Protein AF-A0A2M7FGW6-F1 (afdb_monomer)

Solvent-accessible surface area (backbone atoms only — not comparable to full-atom values): 18582 Å² total; per-residue (Å²): 133,74,86,52,47,38,46,66,49,54,41,30,42,47,51,38,51,65,58,22,44,37,43,62,68,70,58,60,56,77,78,51,45,53,70,56,57,54,28,30,53,40,47,50,53,21,51,45,45,31,72,74,72,62,63,65,47,69,60,45,41,54,51,45,51,51,52,52,45,51,35,40,75,72,60,78,45,40,50,77,87,58,92,51,66,70,60,44,48,50,49,42,50,53,25,33,68,60,32,47,62,59,53,50,53,47,50,60,64,78,39,71,89,44,62,73,44,60,63,52,75,44,74,42,58,43,33,58,68,74,79,38,80,52,41,94,58,28,35,45,29,74,39,48,35,36,35,68,78,72,35,33,41,32,37,80,40,53,28,82,65,95,71,92,62,58,47,67,51,44,48,44,44,46,51,38,33,40,48,46,9,62,75,69,74,45,71,49,74,36,32,33,39,40,37,29,38,50,52,83,41,54,66,55,46,45,57,51,41,53,55,49,43,52,52,46,53,53,40,47,73,73,69,46,95,72,80,79,75,74,83,78,82,81,77,82,59,76,64,60,47,80,46,77,44,80,86,50,73,69,58,48,52,47,50,52,49,50,52,48,51,52,52,42,42,77,72,70,46,59,49,57,75,70,67,53,80,76,70,75,58,54,98,80,64,80,75,84,59,53,53,66,48,31,39,73,73,72,30,25,29,61,88,81,65,52,61,47,94,85,51,68,86,90,51,83,89,50,84,84,78,50,102,119

Sequence (324 aa):
MIQHLSPSSIIDYATDRQMFYKKWIRKERDSKTWLGTIIGSVVHQVLDSHISAGGKADMYAEQYIADQVKLFQTGAIVLNDCDNVEDFQREVRSGVYRVLPNALSYINTTFAQSKLLTEVTYRTQIGSAVGMTPTQLPVKCIVDVVDTKHHVLYDYKVVKEYKDDQAVRLVQAVINALNYAEHTGQLPEKFVFVEMLRLPTLEDKLTEYEANLLLWEQQKAAGEKVAKPRKPTGKPKPRLREMVITLEEWQIKVVMQLIKNIVDELHGINIMAEGRAIPNLTPKYSAEGWEDFCTSVLGYNPYNGEVRPGARVDQPITVDDLPF

Foldseek 3Di:
DAQAAELVLLLCCQFPVLSSCCCGVVVVDDLADALQVLLFVQLLQLVQCCLPVPDDSVVSSVVSLVVVLVCVVVVVHHHPPDDDSVVSSVLSSLLNVLFNVVVVVCCCVVDVPFDKDAWDWDFAFFDVLVVGDTQPHTYTATFGIARPVQLETEDEHEDQDDDPLVLSVLLNFLVNQRVSCVVPSDGGQWYKYKYFHSDDWLVNQQVVLVVQQVVVVVCVVVVHPDDRDDRDDDDGDDRIDIDIDGDDPVSNVLSVVSSVVVVCVLVLDLCLVVVHDNRNSDPDDDDPPVQVSCCQPSQAGSNPGRGHVPDPSPDNDDPVNHPD

Nearest PDB structures (foldseek):
  6z6b-assembly2_PPP  TM=3.492E-01  e=5.269E+00  La Crosse virus
  6z6b-assembly1_EEE  TM=3.499E-01  e=5.888E+00  La Crosse virus

Structure (mmCIF, N/CA/C/O backbone):
data_AF-A0A2M7FGW6-F1
#
_entry.id   AF-A0A2M7FGW6-F1
#
loop_
_atom_site.group_PDB
_atom_site.id
_atom_site.type_symbol
_atom_site.label_atom_id
_atom_site.label_alt_id
_atom_site.label_comp_id
_atom_site.label_asym_id
_atom_site.label_entity_id
_atom_site.label_seq_id
_atom_site.pdbx_PDB_ins_code
_atom_site.Cartn_x
_atom_site.Cartn_y
_atom_site.Cartn_z
_atom_site.occupancy
_atom_site.B_iso_or_equiv
_atom_site.auth_seq_id
_atom_site.auth_comp_id
_atom_site.auth_asym_id
_atom_site.auth_atom_id
_atom_site.pdbx_PDB_model_num
ATOM 1 N N . MET A 1 1 ? 4.306 -1.284 26.298 1.00 57.03 1 MET A N 1
ATOM 2 C CA . MET A 1 1 ? 2.850 -1.142 26.081 1.00 57.03 1 MET A CA 1
ATOM 3 C C . MET A 1 1 ? 2.579 -0.562 24.693 1.00 57.03 1 MET A C 1
ATOM 5 O O . MET A 1 1 ? 3.298 0.347 24.279 1.00 57.03 1 MET A O 1
ATOM 9 N N . ILE A 1 2 ? 1.610 -1.116 23.956 1.00 71.69 2 ILE A N 1
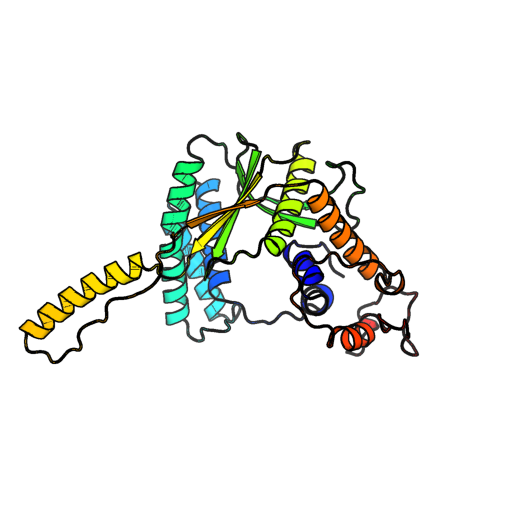ATOM 10 C CA . ILE A 1 2 ? 1.181 -0.606 22.644 1.00 71.69 2 ILE A CA 1
ATOM 11 C C . ILE A 1 2 ? 0.334 0.664 22.835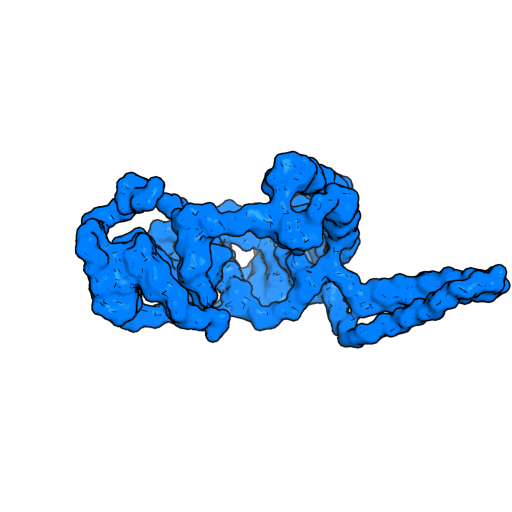 1.00 71.69 2 ILE A C 1
ATOM 13 O O . ILE A 1 2 ? -0.547 0.692 23.683 1.00 71.69 2 ILE A O 1
ATOM 17 N N . GLN A 1 3 ? 0.627 1.734 22.091 1.00 77.94 3 GLN A N 1
ATOM 18 C CA . GLN A 1 3 ? -0.052 3.034 22.258 1.00 77.94 3 GLN A CA 1
ATOM 19 C C . GLN A 1 3 ? -1.320 3.178 21.405 1.00 77.94 3 GLN A C 1
ATOM 21 O O . GLN A 1 3 ? -2.138 4.057 21.652 1.00 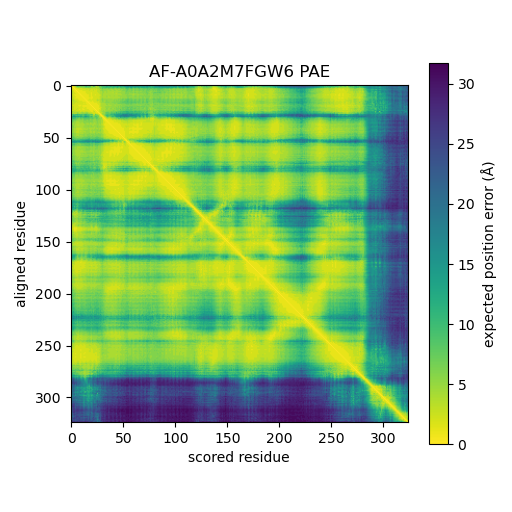77.94 3 GLN A O 1
ATOM 26 N N . HIS A 1 4 ? -1.433 2.380 20.347 1.00 85.88 4 HIS A N 1
ATOM 27 C CA . HIS A 1 4 ? -2.557 2.367 19.419 1.00 85.88 4 HIS A CA 1
ATOM 28 C C . HIS A 1 4 ? -2.533 1.068 18.614 1.00 85.88 4 HIS A C 1
ATOM 30 O O . HIS A 1 4 ? -1.460 0.514 18.364 1.00 85.88 4 HIS A O 1
ATOM 36 N N . LEU A 1 5 ? -3.691 0.617 18.149 1.00 87.94 5 LEU A N 1
ATOM 37 C CA . LEU A 1 5 ? -3.783 -0.473 17.181 1.00 87.94 5 LEU A CA 1
ATOM 38 C C . LEU A 1 5 ? -3.628 0.090 15.770 1.00 87.94 5 LEU A C 1
ATOM 40 O O . LEU A 1 5 ? -4.177 1.136 15.462 1.00 87.94 5 LEU A O 1
ATOM 44 N N . SER A 1 6 ? -2.881 -0.577 14.900 1.00 87.12 6 SER A N 1
ATOM 45 C CA . SER A 1 6 ? -2.852 -0.259 13.467 1.00 87.12 6 SER A CA 1
ATOM 46 C C . SER A 1 6 ? -3.670 -1.292 12.689 1.00 87.12 6 SER A C 1
ATOM 48 O O . SER A 1 6 ? -3.863 -2.401 13.196 1.00 87.12 6 SER A O 1
ATOM 50 N N . PRO A 1 7 ? -4.100 -1.005 11.446 1.00 86.19 7 PRO A N 1
ATOM 51 C CA . PRO A 1 7 ? -4.774 -2.004 10.627 1.00 86.19 7 PRO A CA 1
ATOM 52 C C . PRO A 1 7 ? -3.903 -3.255 10.491 1.00 86.19 7 PRO A C 1
ATOM 54 O O . PRO A 1 7 ? -4.382 -4.361 10.704 1.00 86.19 7 PRO A O 1
ATOM 57 N N . SER A 1 8 ? -2.594 -3.081 10.280 1.00 84.12 8 SER A N 1
ATOM 58 C CA . SER A 1 8 ? -1.621 -4.176 10.215 1.00 84.12 8 SER A CA 1
ATOM 59 C C . SER A 1 8 ? -1.525 -4.996 11.500 1.00 84.12 8 SER A C 1
ATOM 61 O O . SER A 1 8 ? -1.377 -6.206 11.412 1.00 84.12 8 SER A O 1
ATOM 63 N N . SER A 1 9 ? -1.634 -4.385 12.685 1.00 86.56 9 SER A N 1
ATOM 64 C CA . SER A 1 9 ? -1.619 -5.152 13.936 1.00 86.56 9 SER A CA 1
ATOM 65 C C . SER A 1 9 ? -2.917 -5.934 14.142 1.00 86.56 9 SER A C 1
ATOM 67 O O . SER A 1 9 ? -2.882 -7.053 14.632 1.00 86.56 9 SER A O 1
ATOM 69 N N . ILE A 1 10 ? -4.060 -5.375 13.742 1.00 87.38 10 ILE A N 1
ATOM 70 C CA . ILE A 1 10 ? -5.353 -6.072 13.821 1.00 87.38 10 ILE A CA 1
ATOM 71 C C . ILE A 1 10 ? -5.395 -7.230 12.814 1.00 87.38 10 ILE A C 1
ATOM 73 O O . ILE A 1 10 ? -5.857 -8.317 13.148 1.00 87.38 10 ILE A O 1
ATOM 77 N N . ILE A 1 11 ? -4.852 -7.016 11.611 1.00 82.94 11 ILE A N 1
ATOM 78 C CA . ILE A 1 11 ? -4.662 -8.054 10.593 1.00 82.94 11 ILE A CA 1
ATOM 79 C C . ILE A 1 11 ? -3.743 -9.153 11.124 1.00 82.94 11 ILE A C 1
ATOM 81 O O . ILE A 1 11 ? -4.159 -10.305 11.122 1.00 82.94 11 ILE A O 1
ATOM 85 N N . ASP A 1 12 ? -2.542 -8.805 11.610 1.00 83.56 12 ASP A N 1
ATOM 86 C CA . ASP A 1 12 ? -1.605 -9.784 12.169 1.00 83.56 12 ASP A CA 1
ATOM 87 C C . ASP A 1 12 ? -2.307 -10.591 13.269 1.00 83.56 12 ASP A C 1
ATOM 89 O O . ASP A 1 12 ? -2.234 -11.805 13.246 1.00 83.56 12 ASP A O 1
ATOM 93 N N . TYR A 1 13 ? -3.070 -9.964 14.170 1.00 84.12 13 TYR A N 1
ATOM 94 C CA . TYR A 1 13 ? -3.792 -10.686 15.223 1.00 84.12 13 TYR A CA 1
ATOM 95 C C . TYR A 1 13 ? -4.833 -11.670 14.666 1.00 84.12 13 TYR A C 1
ATOM 97 O O . TYR A 1 13 ? -4.947 -12.793 15.154 1.00 84.12 13 TYR A O 1
ATOM 105 N N . ALA A 1 14 ? -5.585 -11.253 13.646 1.00 79.00 14 ALA A N 1
ATOM 106 C CA . ALA A 1 14 ? -6.642 -12.060 13.048 1.00 79.00 14 ALA A CA 1
ATOM 107 C C . ALA A 1 14 ? -6.114 -13.203 12.167 1.00 79.00 14 ALA A C 1
ATOM 109 O O . ALA A 1 14 ? -6.805 -14.207 12.000 1.00 79.00 14 ALA A O 1
ATOM 110 N N . THR A 1 15 ? -4.926 -13.050 11.576 1.00 75.75 15 THR A N 1
ATOM 111 C CA . THR A 1 15 ? -4.323 -14.066 10.706 1.00 75.75 15 THR A CA 1
ATOM 112 C C . THR A 1 15 ? -3.316 -14.936 11.452 1.00 75.75 15 THR A C 1
ATOM 114 O O . THR A 1 15 ? -3.374 -16.152 11.359 1.00 75.75 15 THR A O 1
ATOM 117 N N . ASP A 1 16 ? -2.408 -14.328 12.210 1.00 78.12 16 ASP A N 1
ATOM 118 C CA . ASP A 1 16 ? -1.323 -14.985 12.936 1.00 78.12 16 ASP A CA 1
ATOM 119 C C . ASP A 1 16 ? -1.096 -14.287 14.288 1.00 78.12 16 ASP A C 1
ATOM 121 O O . ASP A 1 16 ? -0.288 -13.363 14.453 1.00 78.12 16 ASP A O 1
ATOM 125 N N . ARG A 1 17 ? -1.838 -14.756 15.292 1.00 78.56 17 ARG A N 1
ATOM 126 C CA . ARG A 1 17 ? -1.828 -14.179 16.637 1.00 78.56 17 ARG A CA 1
ATOM 127 C C . ARG A 1 17 ? -0.429 -14.220 17.268 1.00 78.56 17 ARG A C 1
ATOM 129 O O . ARG A 1 17 ? -0.067 -13.269 17.956 1.00 78.56 17 ARG A O 1
ATOM 136 N N . GLN A 1 18 ? 0.409 -15.225 16.978 1.00 75.81 18 GLN A N 1
ATOM 137 C CA . GLN A 1 18 ? 1.806 -15.240 17.445 1.00 75.81 18 GLN A CA 1
ATOM 138 C C . GLN A 1 18 ? 2.599 -14.073 16.858 1.00 75.81 18 GLN A C 1
ATOM 140 O O . GLN A 1 18 ? 3.305 -13.357 17.575 1.00 75.81 18 GLN A O 1
ATOM 145 N N . MET A 1 19 ? 2.463 -13.864 15.548 1.00 77.88 19 MET A N 1
ATOM 146 C CA . MET A 1 19 ? 3.119 -12.775 14.840 1.00 77.88 19 MET A CA 1
ATOM 147 C C . MET A 1 19 ? 2.690 -11.413 15.380 1.00 77.88 19 MET A C 1
ATOM 149 O O . MET A 1 19 ? 3.534 -10.522 15.512 1.00 77.88 19 MET A O 1
ATOM 153 N N . PHE A 1 20 ? 1.413 -11.258 15.750 1.00 84.19 20 PHE A N 1
ATOM 154 C CA . PHE A 1 20 ? 0.932 -10.040 16.395 1.00 84.19 20 PHE A CA 1
ATOM 155 C C . PHE A 1 20 ? 1.730 -9.718 17.658 1.00 84.19 20 PHE A C 1
ATOM 157 O O . PHE A 1 20 ? 2.320 -8.640 17.771 1.00 84.19 20 PHE A O 1
ATOM 164 N N . TYR A 1 21 ? 1.805 -10.659 18.597 1.00 82.00 21 TYR A N 1
ATOM 165 C CA . TYR A 1 21 ? 2.510 -10.402 19.844 1.00 82.00 21 TYR A CA 1
ATOM 166 C C . TYR A 1 21 ? 4.018 -10.235 19.637 1.00 82.00 21 TYR A C 1
ATOM 168 O O . TYR A 1 21 ? 4.618 -9.329 20.221 1.00 82.00 21 TYR A O 1
ATOM 176 N N . LYS A 1 22 ? 4.633 -11.048 18.771 1.00 82.81 22 LYS A N 1
ATOM 177 C CA . LYS A 1 22 ? 6.055 -10.924 18.433 1.00 82.81 22 LYS A CA 1
ATOM 178 C C . LYS A 1 22 ? 6.374 -9.523 17.891 1.00 82.81 22 LYS A C 1
ATOM 180 O O . LYS A 1 22 ? 7.221 -8.817 18.438 1.00 82.81 22 LYS A O 1
ATOM 185 N N . LYS A 1 23 ? 5.648 -9.062 16.867 1.00 80.25 23 LYS A N 1
ATOM 186 C CA . LYS A 1 23 ? 5.925 -7.780 16.196 1.00 80.25 23 LYS A CA 1
ATOM 187 C C . LYS A 1 23 ? 5.488 -6.550 16.986 1.00 80.25 23 LYS A C 1
ATOM 189 O O . LYS A 1 23 ? 6.172 -5.526 16.925 1.00 80.25 23 LYS A O 1
ATOM 194 N N . TRP A 1 24 ? 4.335 -6.599 17.654 1.00 83.44 24 TRP A N 1
ATOM 195 C CA . TRP A 1 24 ? 3.675 -5.400 18.190 1.00 83.44 24 TRP A CA 1
ATOM 196 C C . TRP A 1 24 ? 3.776 -5.268 19.706 1.00 83.44 24 TRP A C 1
ATOM 198 O O . TRP A 1 24 ? 3.758 -4.142 20.206 1.00 83.44 24 TRP A O 1
ATOM 208 N N . ILE A 1 25 ? 3.941 -6.381 20.425 1.00 82.81 25 ILE A N 1
ATOM 209 C CA . ILE A 1 25 ? 4.097 -6.380 21.884 1.00 82.81 25 ILE A CA 1
ATOM 210 C C . ILE A 1 25 ? 5.574 -6.489 22.263 1.00 82.81 25 ILE A C 1
ATOM 212 O O . ILE A 1 25 ? 6.083 -5.603 22.949 1.00 82.81 25 ILE A O 1
ATOM 216 N N . ARG A 1 26 ? 6.289 -7.492 21.734 1.00 75.12 26 ARG A N 1
ATOM 217 C CA . ARG A 1 26 ? 7.734 -7.690 21.975 1.00 75.12 26 ARG A CA 1
ATOM 218 C C . ARG A 1 26 ? 8.625 -6.779 21.130 1.00 75.12 26 ARG A C 1
ATOM 220 O O . ARG A 1 26 ? 9.798 -6.614 21.435 1.00 75.12 26 ARG A O 1
ATOM 227 N N . LYS A 1 27 ? 8.068 -6.159 20.083 1.00 77.56 27 LYS A N 1
ATOM 228 C CA . LYS A 1 27 ? 8.812 -5.351 19.095 1.00 77.56 27 LYS A CA 1
ATOM 229 C C . LYS A 1 27 ? 9.929 -6.136 18.393 1.00 77.56 27 LYS A C 1
ATOM 231 O O . LYS A 1 27 ? 10.863 -5.543 17.860 1.00 77.56 27 LYS A O 1
ATOM 236 N N . GLU A 1 28 ? 9.790 -7.455 18.319 1.00 78.88 28 GLU A N 1
ATOM 237 C CA . GLU A 1 28 ? 10.690 -8.355 17.600 1.00 78.88 28 GLU A CA 1
ATOM 238 C C . GLU A 1 28 ? 10.310 -8.377 16.126 1.00 78.88 28 GLU A C 1
ATOM 240 O O . GLU A 1 28 ? 9.714 -9.322 15.604 1.00 78.88 28 GLU A O 1
ATOM 245 N N . ARG A 1 29 ? 10.594 -7.264 15.455 1.00 67.94 29 ARG A N 1
ATOM 246 C CA . ARG A 1 29 ? 10.425 -7.163 14.011 1.00 67.94 29 ARG A CA 1
ATOM 247 C C . ARG A 1 29 ? 11.616 -7.812 13.327 1.00 67.94 29 ARG A C 1
ATOM 249 O O . ARG A 1 29 ? 12.753 -7.591 13.738 1.00 67.94 29 ARG A O 1
ATOM 256 N N . ASP A 1 30 ? 11.353 -8.539 12.246 1.00 65.31 30 ASP A N 1
ATOM 257 C CA . ASP A 1 30 ? 12.413 -8.822 11.287 1.00 65.31 30 ASP A CA 1
ATOM 258 C C . ASP A 1 30 ? 12.973 -7.477 10.815 1.00 65.31 30 ASP A C 1
ATOM 260 O O . ASP A 1 30 ? 12.232 -6.601 10.362 1.00 65.31 30 ASP A O 1
ATOM 264 N N . SER A 1 31 ? 14.284 -7.291 10.965 1.00 63.88 31 SER A N 1
ATOM 265 C CA . SER A 1 31 ? 14.978 -6.070 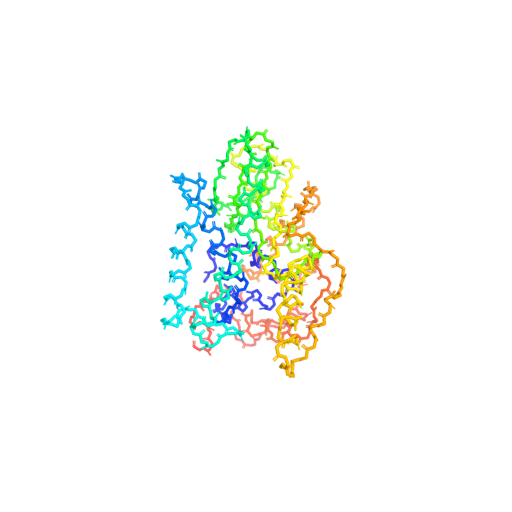10.542 1.00 63.88 31 SER A CA 1
ATOM 266 C C . SER A 1 31 ? 14.991 -5.904 9.021 1.00 63.88 31 SER A C 1
ATOM 268 O O . SER A 1 31 ? 15.301 -4.826 8.516 1.00 63.88 31 SER A O 1
ATOM 270 N N . LYS A 1 32 ? 14.640 -6.967 8.289 1.00 76.81 32 LYS A N 1
ATOM 271 C CA . LYS A 1 32 ? 14.627 -7.004 6.833 1.00 76.81 32 LYS A CA 1
ATOM 272 C C . LYS A 1 32 ? 13.255 -6.635 6.280 1.00 76.81 32 LYS A C 1
ATOM 274 O O . LYS A 1 32 ? 12.247 -7.254 6.615 1.00 76.81 32 LYS A O 1
ATOM 279 N N . THR A 1 33 ? 13.225 -5.663 5.377 1.00 82.19 33 THR A N 1
ATOM 280 C CA . THR A 1 33 ? 12.032 -5.288 4.611 1.00 82.19 33 THR A CA 1
ATOM 281 C C . THR A 1 33 ? 12.091 -5.848 3.186 1.00 82.19 33 THR A C 1
ATOM 283 O O . THR A 1 33 ? 13.025 -6.555 2.802 1.00 82.19 33 THR A O 1
ATOM 286 N N . TRP A 1 34 ? 11.048 -5.585 2.406 1.00 84.62 34 TRP A N 1
ATOM 287 C CA . TRP A 1 34 ? 10.935 -6.006 1.013 1.00 84.62 34 TRP A CA 1
ATOM 288 C C . TRP A 1 34 ? 11.020 -4.798 0.097 1.00 84.62 34 TRP A C 1
ATOM 290 O O . TRP A 1 34 ? 10.427 -3.754 0.376 1.00 84.62 34 TRP A O 1
ATOM 300 N N . LEU A 1 35 ? 11.650 -4.974 -1.062 1.00 86.50 35 LEU A N 1
ATOM 301 C CA . LEU A 1 35 ? 11.767 -3.915 -2.059 1.00 86.50 35 LEU A CA 1
ATOM 302 C C . LEU A 1 35 ? 10.407 -3.318 -2.475 1.00 86.50 35 LEU A C 1
ATOM 304 O O . LEU A 1 35 ? 10.284 -2.119 -2.709 1.00 86.50 35 LEU A O 1
ATOM 308 N N . GLY A 1 36 ? 9.356 -4.145 -2.532 1.00 85.94 36 GLY A N 1
ATOM 309 C CA . GLY A 1 36 ? 8.002 -3.680 -2.850 1.00 85.94 36 GLY A CA 1
ATOM 310 C C . GLY A 1 36 ? 7.452 -2.660 -1.848 1.00 85.94 36 GLY A C 1
ATOM 311 O O . GLY A 1 36 ? 6.763 -1.731 -2.260 1.00 85.94 36 GLY A O 1
ATOM 312 N N . THR A 1 37 ? 7.802 -2.797 -0.567 1.00 88.19 37 THR A N 1
ATOM 313 C CA . THR A 1 37 ? 7.423 -1.851 0.489 1.00 88.19 37 THR A CA 1
ATOM 314 C C . THR A 1 37 ? 8.111 -0.505 0.287 1.00 88.19 37 THR A C 1
ATOM 316 O O . THR A 1 37 ? 7.463 0.528 0.415 1.00 88.19 37 THR A O 1
ATOM 319 N N . ILE A 1 38 ? 9.395 -0.511 -0.091 1.00 91.50 38 ILE A N 1
ATOM 320 C CA . ILE A 1 38 ? 10.155 0.714 -0.377 1.00 91.50 38 ILE A CA 1
ATOM 321 C C . ILE A 1 38 ? 9.576 1.441 -1.593 1.00 91.50 38 ILE A C 1
ATOM 323 O O . ILE A 1 38 ? 9.273 2.626 -1.507 1.00 91.50 38 ILE A O 1
ATOM 327 N N . ILE A 1 39 ? 9.343 0.725 -2.699 1.00 93.31 39 ILE A N 1
ATOM 328 C CA . ILE A 1 39 ? 8.729 1.308 -3.904 1.00 93.31 39 ILE A CA 1
ATOM 329 C C . ILE A 1 39 ? 7.348 1.888 -3.571 1.00 93.31 39 ILE A C 1
ATOM 331 O O . ILE A 1 39 ? 7.042 3.002 -3.983 1.00 93.31 39 ILE A O 1
ATOM 335 N N . GLY A 1 40 ? 6.529 1.157 -2.806 1.00 90.75 40 GLY A N 1
ATOM 336 C CA . GLY A 1 40 ? 5.224 1.637 -2.348 1.00 90.75 40 GLY A CA 1
ATOM 337 C C . GLY A 1 40 ? 5.316 2.920 -1.529 1.00 90.75 40 GLY A C 1
ATOM 338 O O . GLY A 1 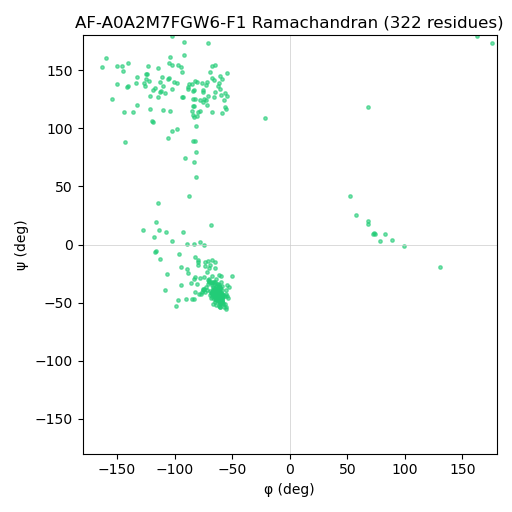40 ? 4.607 3.874 -1.831 1.00 90.75 40 GLY A O 1
ATOM 339 N N . SER A 1 41 ? 6.236 2.966 -0.563 1.00 90.62 41 SER A N 1
ATOM 340 C CA . SER A 1 41 ? 6.480 4.149 0.267 1.00 90.62 41 SER A CA 1
ATOM 341 C C . SER A 1 41 ? 6.899 5.360 -0.563 1.00 90.62 41 SER A C 1
ATOM 343 O O . SER A 1 41 ? 6.393 6.453 -0.333 1.00 90.62 41 SER A O 1
ATOM 345 N N . VAL A 1 42 ? 7.798 5.181 -1.537 1.00 93.69 42 VAL A N 1
ATOM 346 C CA . VAL A 1 42 ? 8.220 6.277 -2.420 1.00 93.69 42 VAL A CA 1
ATOM 347 C C . VAL A 1 42 ? 7.048 6.766 -3.263 1.00 93.69 42 VAL A C 1
ATOM 349 O O . VAL A 1 42 ? 6.807 7.964 -3.330 1.00 93.69 42 VAL A O 1
ATOM 352 N N . VAL A 1 43 ? 6.283 5.856 -3.876 1.00 92.69 43 VAL A N 1
ATOM 353 C CA . VAL A 1 43 ? 5.107 6.229 -4.678 1.00 92.69 43 VAL A CA 1
ATOM 354 C C . VAL A 1 43 ? 4.105 7.018 -3.834 1.00 92.69 43 VAL A C 1
ATOM 356 O O . VAL A 1 43 ? 3.642 8.060 -4.284 1.00 92.69 43 VAL A O 1
ATOM 359 N N . HIS A 1 44 ? 3.816 6.580 -2.607 1.00 89.44 44 HIS A N 1
ATOM 360 C CA . HIS A 1 44 ? 2.951 7.307 -1.670 1.00 89.44 44 HIS A CA 1
ATOM 361 C C . HIS A 1 44 ? 3.446 8.732 -1.406 1.00 89.44 44 HIS A C 1
ATOM 363 O O . HIS A 1 44 ? 2.694 9.679 -1.610 1.00 89.44 44 HIS A O 1
ATOM 369 N N . GLN A 1 45 ? 4.724 8.894 -1.052 1.00 90.38 45 GLN A N 1
ATOM 370 C CA . GLN A 1 45 ? 5.327 10.204 -0.771 1.00 90.38 45 GLN A CA 1
ATOM 371 C C . GLN A 1 45 ? 5.299 11.146 -1.984 1.00 90.38 45 GLN A C 1
ATOM 373 O O . GLN A 1 45 ? 5.040 12.344 -1.844 1.00 90.38 45 GLN A O 1
ATOM 378 N N . VAL A 1 46 ? 5.536 10.608 -3.186 1.00 91.75 46 VAL A N 1
ATOM 379 C CA . VAL A 1 46 ? 5.452 11.375 -4.436 1.00 91.75 46 VAL A CA 1
ATOM 380 C C . VAL A 1 46 ? 4.030 11.860 -4.686 1.00 91.75 46 VAL A C 1
ATOM 382 O O . VAL A 1 46 ? 3.842 13.029 -5.017 1.00 91.75 46 VAL A O 1
ATOM 385 N N . LEU A 1 47 ? 3.039 10.975 -4.555 1.00 87.81 47 LEU A N 1
ATOM 386 C CA . LEU A 1 47 ? 1.639 11.313 -4.804 1.00 87.81 47 LEU A CA 1
ATOM 387 C C . LEU A 1 47 ? 1.120 12.330 -3.787 1.00 87.81 47 LEU A C 1
ATOM 389 O O . LEU A 1 47 ? 0.496 13.308 -4.191 1.00 87.81 47 LEU A O 1
ATOM 393 N N . ASP A 1 48 ? 1.430 12.146 -2.503 1.00 85.19 48 ASP A N 1
ATOM 394 C CA . ASP A 1 48 ? 1.054 13.092 -1.452 1.00 85.19 48 ASP A CA 1
ATOM 395 C C . ASP A 1 48 ? 1.650 14.483 -1.715 1.00 85.19 48 ASP A C 1
ATOM 397 O O . ASP A 1 48 ? 0.923 15.475 -1.748 1.00 85.19 48 ASP A O 1
ATOM 401 N N . SER A 1 49 ? 2.946 14.565 -2.035 1.00 87.00 49 SER A N 1
ATOM 402 C CA . SER A 1 49 ? 3.608 15.839 -2.364 1.00 87.00 49 SER A CA 1
ATOM 403 C C . SER A 1 49 ? 3.060 16.486 -3.633 1.00 87.00 49 SER A C 1
ATOM 405 O O . SER A 1 49 ? 2.870 17.701 -3.689 1.00 87.00 49 SER A O 1
ATOM 407 N N . HIS A 1 50 ? 2.790 15.679 -4.662 1.00 85.69 50 HIS A N 1
ATOM 408 C CA . HIS A 1 50 ? 2.235 16.160 -5.923 1.00 85.69 50 HIS A CA 1
ATOM 409 C C . HIS A 1 50 ? 0.846 16.779 -5.733 1.00 85.69 50 HIS A C 1
ATOM 411 O O . HIS A 1 50 ? 0.586 17.850 -6.282 1.00 85.69 50 HIS A O 1
ATOM 417 N N . ILE A 1 51 ? -0.018 16.131 -4.945 1.00 80.31 51 ILE A N 1
ATOM 418 C CA . ILE A 1 51 ? -1.387 16.593 -4.697 1.00 80.31 51 ILE A CA 1
ATOM 419 C C . ILE A 1 51 ? -1.405 17.778 -3.716 1.00 80.31 51 ILE A C 1
ATOM 421 O O . ILE A 1 51 ? -2.162 18.722 -3.931 1.00 80.31 51 ILE A O 1
ATOM 425 N N . SER A 1 52 ? -0.590 17.755 -2.655 1.00 78.94 52 SER A N 1
ATOM 426 C CA . SER A 1 52 ? -0.642 18.756 -1.576 1.00 78.94 52 SER A CA 1
ATOM 427 C C . SER A 1 52 ? 0.118 20.050 -1.884 1.00 78.94 52 SER A C 1
ATOM 429 O O . SER A 1 52 ? -0.409 21.139 -1.663 1.00 78.94 52 SER A O 1
ATOM 431 N N . ALA A 1 53 ? 1.352 19.955 -2.388 1.00 79.94 53 ALA A N 1
ATOM 432 C CA . ALA A 1 53 ? 2.232 21.109 -2.571 1.00 79.94 53 ALA A CA 1
ATOM 433 C C . ALA A 1 53 ? 2.152 21.710 -3.981 1.00 79.94 53 ALA A C 1
ATOM 435 O O . ALA A 1 53 ? 2.541 22.861 -4.179 1.00 79.94 53 ALA A O 1
ATOM 436 N N . GLY A 1 54 ? 1.644 20.944 -4.952 1.00 71.56 54 GLY A N 1
ATOM 437 C CA . GLY A 1 54 ? 1.717 21.285 -6.367 1.00 71.56 54 GLY A CA 1
ATOM 438 C C . GLY A 1 54 ? 3.161 21.213 -6.876 1.00 71.56 54 GLY A C 1
ATOM 439 O O . GLY A 1 54 ? 4.052 21.927 -6.429 1.00 71.56 54 GLY A O 1
ATOM 440 N N . GLY A 1 55 ? 3.431 20.341 -7.845 1.00 77.75 55 GLY A N 1
ATOM 441 C CA . GLY A 1 55 ? 4.791 20.174 -8.357 1.00 77.75 55 GLY A CA 1
ATOM 442 C C . GLY A 1 55 ? 4.920 19.055 -9.378 1.00 77.75 55 GLY A C 1
ATOM 443 O O . GLY A 1 55 ? 3.976 18.306 -9.629 1.00 77.75 55 GLY A O 1
ATOM 444 N N . LYS A 1 56 ? 6.102 18.933 -9.989 1.00 86.94 56 LYS A N 1
ATOM 445 C CA . LYS A 1 56 ? 6.385 17.856 -10.947 1.00 86.94 56 LYS A CA 1
ATOM 446 C C . LYS A 1 56 ? 6.674 16.564 -10.185 1.00 86.94 56 LYS A C 1
ATOM 448 O O . LYS A 1 56 ? 7.691 16.482 -9.503 1.00 86.94 56 LYS A O 1
ATOM 453 N N . ALA A 1 57 ? 5.812 15.562 -10.342 1.00 89.31 57 ALA A N 1
ATOM 454 C CA . ALA A 1 57 ? 5.939 14.269 -9.669 1.00 89.31 57 ALA A CA 1
ATOM 455 C C . ALA A 1 57 ? 7.319 13.614 -9.873 1.00 89.31 57 ALA A C 1
ATOM 457 O O . ALA A 1 57 ? 7.868 13.056 -8.931 1.00 89.31 57 ALA A O 1
ATOM 458 N N . ASP A 1 58 ? 7.923 13.762 -11.056 1.00 92.50 58 ASP A N 1
ATOM 459 C CA . ASP A 1 58 ? 9.255 13.215 -11.349 1.00 92.50 58 ASP A CA 1
ATOM 460 C C . ASP A 1 58 ? 10.361 13.806 -10.466 1.00 92.50 58 ASP A C 1
ATOM 462 O O . ASP A 1 58 ? 11.297 13.102 -10.099 1.00 92.50 58 ASP A O 1
ATOM 466 N N . MET A 1 59 ? 10.252 15.084 -10.092 1.00 93.69 59 MET A N 1
ATOM 467 C CA . MET A 1 59 ? 11.219 15.733 -9.203 1.00 93.69 59 MET A CA 1
ATOM 468 C C . MET A 1 59 ? 11.134 15.149 -7.790 1.00 93.69 59 MET A C 1
ATOM 470 O O . MET A 1 59 ? 12.161 14.811 -7.205 1.00 93.69 59 MET A O 1
ATOM 474 N N . TYR A 1 60 ? 9.914 14.986 -7.265 1.00 94.00 60 TYR A N 1
ATOM 475 C CA . TYR A 1 60 ? 9.694 14.331 -5.974 1.00 94.00 60 TYR A CA 1
ATOM 476 C C . TYR A 1 60 ? 10.135 12.868 -6.011 1.00 94.00 60 TYR A C 1
ATOM 478 O O . TYR A 1 60 ? 10.724 12.384 -5.050 1.00 94.00 60 TYR A O 1
ATOM 486 N N . ALA A 1 61 ? 9.900 12.169 -7.126 1.00 95.56 61 ALA A N 1
ATOM 487 C CA . ALA A 1 61 ? 10.329 10.787 -7.290 1.00 95.56 61 ALA A CA 1
ATOM 488 C C . ALA A 1 61 ? 11.844 10.665 -7.153 1.00 95.56 61 ALA A C 1
ATOM 490 O O . ALA A 1 61 ? 12.308 9.872 -6.339 1.00 95.56 61 ALA A O 1
ATOM 491 N N . GLU A 1 62 ? 12.618 11.484 -7.868 1.00 96.25 62 GLU A N 1
ATOM 492 C CA . GLU A 1 62 ? 14.077 11.445 -7.753 1.00 96.25 62 GLU A CA 1
ATOM 493 C C . GLU A 1 62 ? 14.576 11.803 -6.351 1.00 96.25 62 GLU A C 1
ATOM 495 O O . GLU A 1 62 ? 15.484 11.144 -5.841 1.00 96.25 62 GLU A O 1
ATOM 500 N N . GLN A 1 63 ? 13.955 12.788 -5.697 1.00 96.06 63 GLN A N 1
ATOM 501 C CA . GLN A 1 63 ? 14.284 13.144 -4.319 1.00 96.06 63 GLN A CA 1
ATOM 502 C C . GLN A 1 63 ? 14.055 11.967 -3.360 1.00 96.06 63 GLN A C 1
ATOM 504 O O . GLN A 1 63 ? 14.975 11.558 -2.654 1.00 96.06 63 GLN A O 1
ATOM 509 N N . TYR A 1 64 ? 12.859 11.377 -3.363 1.00 96.31 64 TYR A N 1
ATOM 510 C CA . TYR A 1 64 ? 12.527 10.291 -2.442 1.00 96.31 64 TYR A CA 1
ATOM 511 C C . TYR A 1 64 ? 13.267 8.991 -2.765 1.00 96.31 64 TYR A C 1
ATOM 513 O O . TYR A 1 64 ? 13.620 8.249 -1.851 1.00 96.31 64 TYR A O 1
ATOM 521 N N . ILE A 1 65 ? 13.579 8.721 -4.038 1.00 96.62 65 ILE A N 1
ATOM 522 C CA . ILE A 1 65 ? 14.483 7.623 -4.409 1.00 96.62 65 ILE A CA 1
ATOM 523 C C . ILE A 1 65 ? 15.861 7.854 -3.780 1.00 96.62 65 ILE A C 1
ATOM 525 O O . ILE A 1 65 ? 16.395 6.941 -3.151 1.00 96.62 65 ILE A O 1
ATOM 529 N N . ALA A 1 66 ? 16.429 9.057 -3.911 1.00 96.06 66 ALA A N 1
ATOM 530 C CA . ALA A 1 66 ? 17.733 9.380 -3.333 1.00 96.06 66 ALA A CA 1
ATOM 531 C C . ALA A 1 66 ? 17.738 9.242 -1.800 1.00 96.06 66 ALA A C 1
ATOM 533 O O . ALA A 1 66 ? 18.685 8.683 -1.241 1.00 96.06 66 ALA A O 1
ATOM 534 N N . ASP A 1 67 ? 16.665 9.666 -1.129 1.00 96.44 67 ASP A N 1
ATOM 535 C CA . ASP A 1 67 ? 16.512 9.511 0.320 1.00 96.44 67 ASP A CA 1
ATOM 536 C C . ASP A 1 67 ? 16.504 8.031 0.738 1.00 96.44 67 ASP A C 1
ATOM 538 O O . ASP A 1 67 ? 17.222 7.645 1.664 1.00 96.44 67 ASP A O 1
ATOM 542 N N . GLN A 1 68 ? 15.765 7.171 0.027 1.00 95.00 68 GLN A N 1
ATOM 543 C CA . GLN A 1 68 ? 15.759 5.728 0.305 1.00 95.00 68 GLN A CA 1
ATOM 544 C C . GLN A 1 68 ? 17.123 5.079 0.036 1.00 95.00 68 GLN A C 1
ATOM 546 O O . GLN A 1 68 ? 17.561 4.232 0.813 1.00 95.00 68 GLN A O 1
ATOM 551 N N . VAL A 1 69 ? 17.823 5.484 -1.030 1.00 94.06 69 VAL A N 1
ATOM 552 C CA . VAL A 1 69 ? 19.182 4.997 -1.337 1.00 94.06 69 VAL A CA 1
ATOM 553 C C . VAL A 1 69 ? 20.151 5.364 -0.221 1.00 94.06 69 VAL A C 1
ATOM 555 O O . VAL A 1 69 ? 20.917 4.511 0.222 1.00 94.06 69 VAL A O 1
ATOM 558 N N . LYS A 1 70 ? 20.074 6.590 0.300 1.00 94.94 70 LYS A N 1
ATOM 559 C CA . LYS A 1 70 ? 20.891 7.019 1.437 1.00 94.94 70 LYS A CA 1
ATOM 560 C C . LYS A 1 70 ? 20.610 6.182 2.688 1.00 94.94 70 LYS A C 1
ATOM 562 O O . LYS A 1 70 ? 21.550 5.769 3.358 1.00 94.94 70 LYS A O 1
ATOM 567 N N . LEU A 1 71 ? 19.339 5.904 2.992 1.00 92.81 71 LEU A N 1
ATOM 568 C CA . LEU A 1 71 ? 18.959 5.049 4.125 1.00 92.81 71 LEU A CA 1
ATOM 569 C C . LEU A 1 71 ? 19.447 3.601 3.960 1.00 92.81 71 LEU A C 1
ATOM 571 O O . LEU A 1 71 ? 19.832 2.966 4.940 1.00 92.81 71 LEU A O 1
ATOM 575 N N . PHE A 1 72 ? 19.456 3.078 2.734 1.00 91.88 72 PHE A N 1
ATOM 576 C CA . PHE A 1 72 ? 20.022 1.763 2.439 1.00 91.88 72 PHE A CA 1
ATOM 577 C C . PHE A 1 72 ? 21.549 1.752 2.619 1.00 91.88 72 PHE A C 1
ATOM 579 O O . PHE A 1 72 ? 22.082 0.884 3.303 1.00 91.88 72 PHE A O 1
ATOM 586 N N . GLN A 1 73 ? 22.253 2.767 2.107 1.00 92.50 73 GLN A N 1
ATOM 587 C CA . GLN A 1 73 ? 23.707 2.914 2.258 1.00 92.50 73 GLN A CA 1
ATOM 588 C C . GLN A 1 73 ? 24.161 2.994 3.722 1.00 92.50 73 GLN A C 1
ATOM 590 O O . GLN A 1 73 ? 25.224 2.482 4.064 1.00 92.50 73 GLN A O 1
ATOM 595 N N . THR A 1 74 ? 23.376 3.630 4.596 1.00 91.56 74 THR A N 1
ATOM 596 C CA . THR A 1 74 ? 23.694 3.732 6.030 1.00 91.56 74 THR A CA 1
ATOM 597 C C . THR A 1 74 ? 23.275 2.501 6.838 1.00 91.56 74 THR A C 1
ATOM 599 O O . THR A 1 74 ? 23.460 2.488 8.055 1.00 91.56 74 THR A O 1
ATOM 602 N N . GLY A 1 75 ? 22.693 1.480 6.199 1.00 86.06 75 GLY A N 1
ATOM 603 C CA . GLY A 1 75 ? 22.182 0.280 6.864 1.00 86.06 75 GLY A CA 1
ATOM 604 C C . GLY A 1 75 ? 20.888 0.500 7.654 1.00 86.06 75 GLY A C 1
ATOM 605 O O . GLY A 1 75 ? 20.466 -0.389 8.391 1.00 86.06 75 GLY A O 1
ATOM 606 N N . ALA A 1 76 ? 20.235 1.660 7.510 1.00 85.88 76 ALA A N 1
ATOM 607 C CA . ALA A 1 76 ? 18.931 1.921 8.121 1.00 85.88 76 ALA A CA 1
ATOM 608 C C . ALA A 1 76 ? 17.801 1.130 7.434 1.00 85.88 76 ALA A C 1
ATOM 610 O O . ALA A 1 76 ? 16.770 0.860 8.050 1.00 85.88 76 ALA A O 1
ATOM 611 N N . ILE A 1 77 ? 18.002 0.736 6.173 1.00 84.62 77 ILE A N 1
ATOM 612 C CA . ILE A 1 77 ? 17.165 -0.223 5.449 1.00 84.62 77 ILE A CA 1
ATOM 613 C C . ILE A 1 77 ? 18.006 -1.461 5.159 1.00 84.62 77 ILE A C 1
ATOM 615 O O . ILE A 1 77 ? 19.063 -1.363 4.546 1.00 84.62 77 ILE A O 1
ATOM 619 N N . VAL A 1 78 ? 17.494 -2.629 5.540 1.00 83.69 78 VAL A N 1
ATOM 620 C CA . VAL A 1 78 ? 18.059 -3.930 5.166 1.00 83.69 78 VAL A CA 1
ATOM 621 C C . VAL A 1 78 ? 16.998 -4.683 4.373 1.00 83.69 78 VAL A C 1
ATOM 623 O O . VAL A 1 78 ? 15.836 -4.718 4.782 1.00 83.69 78 VAL A O 1
ATOM 626 N N . LEU A 1 79 ? 17.363 -5.265 3.231 1.00 82.44 79 LEU A N 1
ATOM 627 C CA . LEU A 1 79 ? 16.436 -6.021 2.388 1.00 82.44 79 LEU A CA 1
ATOM 628 C C . LEU A 1 79 ? 16.648 -7.531 2.506 1.00 82.44 79 LEU A C 1
ATOM 630 O O . LEU A 1 79 ? 17.710 -8.010 2.896 1.00 82.44 79 LEU A O 1
ATOM 634 N N . ASN A 1 80 ? 15.595 -8.286 2.191 1.00 77.94 80 ASN A N 1
ATOM 635 C CA . ASN A 1 80 ? 15.673 -9.743 2.072 1.00 77.94 80 ASN A CA 1
ATOM 636 C C . ASN A 1 80 ? 16.303 -10.200 0.750 1.00 77.94 80 ASN A C 1
ATOM 638 O O . ASN A 1 80 ? 16.854 -11.294 0.697 1.00 77.94 80 ASN A O 1
ATOM 642 N N . ASP A 1 81 ? 16.161 -9.401 -0.307 1.00 76.31 81 ASP A N 1
ATOM 643 C CA . ASP A 1 81 ? 16.381 -9.796 -1.699 1.00 76.31 81 ASP A CA 1
ATOM 644 C C . ASP A 1 81 ? 17.347 -8.878 -2.471 1.00 76.31 81 ASP A C 1
ATOM 646 O O . ASP A 1 81 ? 17.431 -8.984 -3.691 1.00 76.31 81 ASP A O 1
ATOM 650 N N . CYS A 1 82 ? 18.079 -7.990 -1.790 1.00 80.50 82 CYS A N 1
ATOM 651 C CA . CYS A 1 82 ? 19.030 -7.080 -2.429 1.00 80.50 82 CYS A CA 1
ATOM 652 C C . CYS A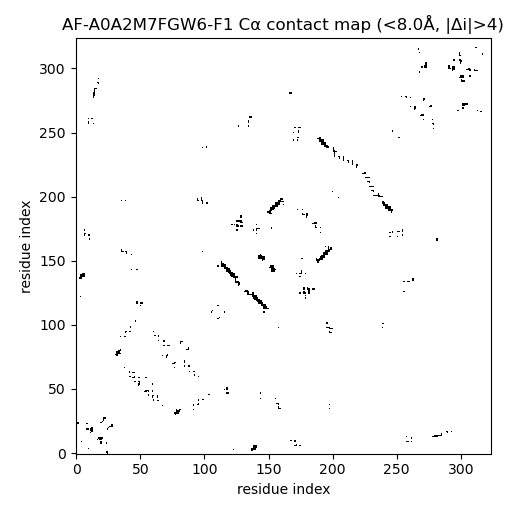 1 82 ? 20.133 -6.651 -1.454 1.00 80.50 82 CYS A C 1
ATOM 654 O O . CYS A 1 82 ? 19.842 -6.077 -0.404 1.00 80.50 82 CYS A O 1
ATOM 656 N N . ASP A 1 83 ? 21.388 -6.872 -1.849 1.00 81.81 83 ASP A N 1
ATOM 657 C CA . ASP A 1 83 ? 22.558 -6.683 -0.978 1.00 81.81 83 ASP A CA 1
ATOM 658 C C . ASP A 1 83 ? 23.529 -5.597 -1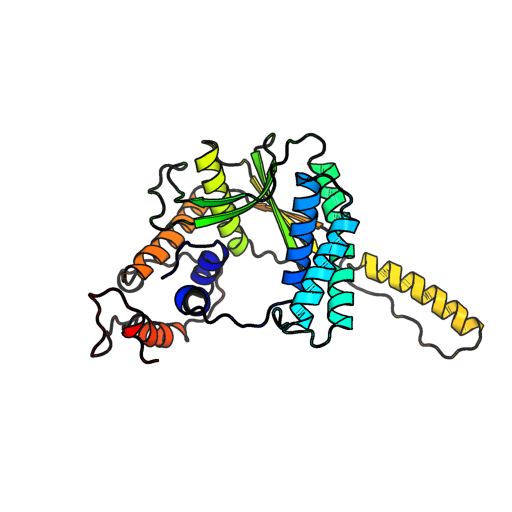.473 1.00 81.81 83 ASP A C 1
ATOM 660 O O . ASP A 1 83 ? 24.481 -5.261 -0.771 1.00 81.81 83 ASP A O 1
ATOM 664 N N . ASN A 1 84 ? 23.312 -5.030 -2.666 1.00 90.25 84 ASN A N 1
ATOM 665 C CA . ASN A 1 84 ? 24.156 -3.965 -3.211 1.00 90.25 84 ASN A CA 1
ATOM 666 C C . ASN A 1 84 ? 23.351 -2.701 -3.551 1.00 90.25 84 ASN A C 1
ATOM 668 O O . ASN A 1 84 ? 22.139 -2.738 -3.779 1.00 90.25 84 ASN A O 1
ATOM 672 N N . VAL A 1 85 ? 24.040 -1.561 -3.522 1.00 90.19 85 VAL A N 1
ATOM 673 C CA . VAL A 1 85 ? 23.424 -0.233 -3.626 1.00 90.19 85 VAL A CA 1
ATOM 674 C C . VAL A 1 85 ? 22.994 0.063 -5.061 1.00 90.19 85 VAL A C 1
ATOM 676 O O . VAL A 1 85 ? 21.937 0.656 -5.270 1.00 90.19 85 VAL A O 1
ATOM 679 N N . GLU A 1 86 ? 23.787 -0.352 -6.048 1.00 91.62 86 GLU A N 1
ATOM 680 C CA . GLU A 1 86 ? 23.523 -0.107 -7.464 1.00 91.62 86 GLU A CA 1
ATOM 681 C C . GLU A 1 86 ? 22.246 -0.814 -7.935 1.00 91.62 86 GLU A C 1
ATOM 683 O O . GLU A 1 86 ? 21.401 -0.201 -8.594 1.00 91.62 86 GLU A O 1
ATOM 688 N N . ASP A 1 87 ? 22.070 -2.083 -7.565 1.00 90.31 87 ASP A N 1
ATOM 689 C CA . ASP A 1 87 ? 20.865 -2.853 -7.858 1.00 90.31 87 ASP A CA 1
ATOM 690 C C . ASP A 1 87 ? 19.677 -2.300 -7.073 1.00 90.31 87 ASP A C 1
ATOM 692 O O . ASP A 1 87 ? 18.619 -2.096 -7.669 1.00 90.31 87 ASP A O 1
ATOM 696 N N . PHE A 1 88 ? 19.850 -1.950 -5.791 1.00 92.44 88 PHE A N 1
ATOM 697 C CA . PHE A 1 88 ? 18.796 -1.307 -5.001 1.00 92.44 88 PHE A CA 1
ATOM 698 C C . PHE A 1 88 ? 18.287 -0.033 -5.683 1.00 92.44 88 PHE A C 1
ATOM 700 O O . PHE A 1 88 ? 17.091 0.106 -5.946 1.00 92.44 88 PHE A O 1
ATOM 707 N N . GLN A 1 89 ? 19.194 0.884 -6.027 1.00 94.56 89 GLN A N 1
ATOM 708 C CA . GLN A 1 89 ? 18.852 2.138 -6.689 1.00 94.56 89 GLN A CA 1
ATOM 709 C C . GLN A 1 89 ? 18.167 1.887 -8.035 1.00 94.56 89 GLN A C 1
ATOM 711 O O . GLN A 1 89 ? 17.132 2.496 -8.323 1.00 94.56 89 GLN A O 1
ATOM 716 N N . ARG A 1 90 ? 18.714 0.980 -8.856 1.00 93.88 90 ARG A N 1
ATOM 717 C CA . ARG A 1 90 ? 18.147 0.629 -10.164 1.00 93.88 90 ARG A CA 1
ATOM 718 C C . ARG A 1 90 ? 16.735 0.070 -10.025 1.00 93.88 90 ARG A C 1
ATOM 720 O O . ARG A 1 90 ? 15.843 0.476 -10.772 1.00 93.88 90 ARG A O 1
ATOM 727 N N . GLU A 1 91 ? 16.519 -0.854 -9.096 1.00 91.75 91 GLU A N 1
ATOM 728 C CA . GLU A 1 91 ? 15.238 -1.531 -8.929 1.00 91.75 91 GLU A CA 1
ATOM 729 C C . GLU A 1 91 ? 14.172 -0.638 -8.294 1.00 91.75 91 GLU A C 1
ATOM 731 O O . GLU A 1 91 ? 13.033 -0.638 -8.770 1.00 91.75 91 GLU A O 1
ATOM 736 N N . VAL A 1 92 ? 14.526 0.170 -7.286 1.00 93.50 92 VAL A N 1
ATOM 737 C CA . VAL A 1 92 ? 13.607 1.170 -6.721 1.00 93.50 92 VAL A CA 1
ATOM 738 C C . VAL A 1 92 ? 13.207 2.162 -7.806 1.00 93.50 92 VAL A C 1
ATOM 740 O O . VAL A 1 92 ? 12.014 2.346 -8.045 1.00 93.50 92 VAL A O 1
ATOM 743 N N . ARG A 1 93 ? 14.177 2.741 -8.528 1.00 95.50 93 ARG A N 1
ATOM 744 C CA . ARG A 1 93 ? 13.902 3.695 -9.609 1.00 95.50 93 ARG A CA 1
ATOM 745 C C . ARG A 1 93 ? 13.019 3.076 -10.692 1.00 95.50 93 ARG A C 1
ATOM 747 O O . ARG A 1 93 ? 11.983 3.641 -11.032 1.00 95.50 93 ARG A O 1
ATOM 754 N N . SER A 1 94 ? 13.381 1.898 -11.203 1.00 92.56 94 SER A N 1
ATOM 755 C CA . SER A 1 94 ? 12.593 1.197 -12.227 1.00 92.56 94 SER A CA 1
ATOM 756 C C . SER A 1 94 ? 11.174 0.881 -11.744 1.00 92.56 94 SER A C 1
ATOM 758 O O . SER A 1 94 ? 10.214 1.046 -12.495 1.00 92.56 94 SER A O 1
ATOM 760 N N . GLY A 1 95 ? 11.025 0.450 -10.490 1.00 92.31 95 GLY A N 1
ATOM 761 C CA . GLY A 1 95 ? 9.730 0.163 -9.884 1.00 92.31 95 GLY A CA 1
ATOM 762 C C . GLY A 1 95 ? 8.851 1.405 -9.753 1.00 92.31 95 GLY A C 1
ATOM 763 O O . GLY A 1 95 ? 7.687 1.366 -10.152 1.00 92.31 95 GLY A O 1
ATOM 764 N N . VAL A 1 96 ? 9.410 2.508 -9.248 1.00 94.75 96 VAL A N 1
ATOM 765 C CA . VAL A 1 96 ? 8.701 3.786 -9.087 1.00 94.75 96 VAL A CA 1
ATOM 766 C C . VAL A 1 96 ? 8.242 4.311 -10.443 1.00 94.75 96 VAL A C 1
ATOM 768 O O . VAL A 1 96 ? 7.048 4.531 -10.625 1.00 94.75 96 VAL A O 1
ATOM 771 N N . TYR A 1 97 ? 9.137 4.420 -11.427 1.00 94.88 97 TYR A N 1
ATOM 772 C CA . TYR A 1 97 ? 8.787 4.944 -12.753 1.00 94.88 97 TYR A CA 1
ATOM 773 C C . TYR A 1 97 ? 7.882 4.024 -13.575 1.00 94.88 97 TYR A C 1
ATOM 775 O O . TYR A 1 97 ? 7.229 4.482 -14.509 1.00 94.88 97 TYR A O 1
ATOM 783 N N . ARG A 1 98 ? 7.776 2.739 -13.220 1.00 91.56 98 ARG A N 1
ATOM 784 C CA . ARG A 1 98 ? 6.763 1.847 -13.797 1.00 91.56 98 ARG A CA 1
ATOM 785 C C . ARG A 1 98 ? 5.369 2.128 -13.236 1.00 91.56 98 ARG A C 1
ATOM 787 O O . ARG A 1 98 ? 4.384 2.044 -13.966 1.00 91.56 98 ARG A O 1
ATOM 794 N N . VAL A 1 99 ? 5.274 2.436 -11.946 1.00 92.75 99 VAL A N 1
ATOM 795 C CA . VAL A 1 99 ? 3.997 2.635 -11.247 1.00 92.75 99 VAL A CA 1
ATOM 796 C C . VAL A 1 99 ? 3.476 4.060 -11.417 1.00 92.75 99 VAL A C 1
ATOM 798 O O . VAL A 1 99 ? 2.302 4.253 -11.735 1.00 92.75 99 VAL A O 1
ATOM 801 N N . LEU A 1 100 ? 4.347 5.049 -11.230 1.00 93.06 100 LEU A N 1
ATOM 802 C CA . LEU A 1 100 ? 3.989 6.455 -11.076 1.00 93.06 100 LEU A CA 1
ATOM 803 C C . LEU A 1 100 ? 3.157 7.025 -12.243 1.00 93.06 100 LEU A C 1
ATOM 805 O O . LEU A 1 100 ? 2.140 7.656 -11.957 1.00 93.06 100 LEU A O 1
ATOM 809 N N . PRO A 1 101 ? 3.467 6.765 -13.532 1.00 91.50 101 PRO A N 1
ATOM 810 C CA . PRO A 1 101 ? 2.646 7.270 -14.635 1.00 91.50 101 PRO A CA 1
ATOM 811 C C . PRO A 1 101 ? 1.203 6.754 -14.597 1.00 91.50 101 PRO A C 1
ATOM 813 O O . PRO A 1 101 ? 0.266 7.503 -14.866 1.00 91.50 101 PRO A O 1
ATOM 816 N N . ASN A 1 102 ? 1.011 5.487 -14.213 1.00 90.38 102 ASN A N 1
ATOM 817 C CA . ASN A 1 102 ? -0.319 4.887 -14.091 1.00 90.38 102 ASN A CA 1
ATOM 818 C C . ASN A 1 102 ? -1.094 5.507 -12.922 1.00 90.38 102 ASN A C 1
ATOM 820 O O . ASN A 1 102 ? -2.274 5.817 -13.067 1.00 90.38 102 ASN A O 1
ATOM 824 N N . ALA A 1 103 ? -0.416 5.733 -11.793 1.00 89.44 103 ALA A N 1
ATOM 825 C CA . ALA A 1 103 ? -0.998 6.379 -10.620 1.00 89.44 103 ALA A CA 1
ATOM 826 C C . ALA A 1 103 ? -1.463 7.810 -10.928 1.00 89.44 103 ALA A C 1
ATOM 828 O O . ALA A 1 103 ? -2.599 8.174 -10.639 1.00 89.44 103 ALA A O 1
ATOM 829 N N . LEU A 1 104 ? -0.601 8.607 -11.567 1.00 89.56 104 LEU A N 1
ATOM 830 C CA . LEU A 1 104 ? -0.900 9.990 -11.936 1.00 89.56 104 LEU A CA 1
ATOM 831 C C . LEU A 1 104 ? -2.016 10.070 -12.975 1.00 89.56 104 LEU A C 1
ATOM 833 O O . LEU A 1 104 ? -2.915 10.894 -12.839 1.00 89.56 104 LEU A O 1
ATOM 837 N N . SER A 1 105 ? -1.991 9.203 -13.993 1.00 90.19 105 SER A N 1
ATOM 838 C CA . SER A 1 105 ? -3.075 9.126 -14.975 1.00 90.19 105 SER A CA 1
ATOM 839 C C . SER A 1 105 ? -4.405 8.814 -14.296 1.00 90.19 105 SER A C 1
ATOM 841 O O . SER A 1 105 ? -5.406 9.458 -14.597 1.00 90.19 105 SER A O 1
ATOM 843 N N . TYR A 1 106 ? -4.421 7.854 -13.369 1.00 88.62 106 TYR A N 1
ATOM 844 C CA . TYR A 1 106 ? -5.616 7.514 -12.605 1.00 88.62 106 TYR A CA 1
ATOM 845 C C . TYR A 1 106 ? -6.107 8.703 -11.774 1.00 88.62 106 TYR A C 1
ATOM 847 O O . TYR A 1 106 ? -7.263 9.088 -11.887 1.00 88.62 106 TYR A O 1
ATOM 855 N N . ILE A 1 107 ? -5.224 9.354 -11.013 1.00 84.19 107 ILE A N 1
ATOM 856 C CA . ILE A 1 107 ? -5.593 10.513 -10.191 1.00 84.19 107 ILE A CA 1
ATOM 857 C C . ILE A 1 107 ? -6.169 11.645 -11.047 1.00 84.19 107 ILE A C 1
ATOM 859 O O . ILE A 1 107 ? -7.249 12.157 -10.761 1.00 84.19 107 ILE A O 1
ATOM 863 N N . ASN A 1 108 ? -5.481 11.996 -12.132 1.00 83.94 108 ASN A N 1
ATOM 864 C CA . ASN A 1 108 ? -5.872 13.103 -12.999 1.00 83.94 108 ASN A CA 1
ATOM 865 C C . ASN A 1 108 ? -7.175 12.841 -13.760 1.00 83.94 108 ASN A C 1
ATOM 867 O O . ASN A 1 108 ? -7.857 13.793 -14.122 1.00 83.94 108 ASN A O 1
ATOM 871 N N . THR A 1 109 ? -7.522 11.579 -14.023 1.00 84.88 109 THR A N 1
ATOM 872 C CA . THR A 1 109 ? -8.758 11.221 -14.739 1.00 84.88 109 THR A CA 1
ATOM 873 C C . THR A 1 109 ? -9.927 11.005 -13.786 1.00 84.88 109 THR A C 1
ATOM 875 O O . THR A 1 109 ? -10.996 11.572 -14.002 1.00 84.88 109 THR A O 1
ATOM 878 N N . THR A 1 110 ? -9.721 10.250 -12.709 1.00 82.88 110 THR A N 1
ATOM 879 C CA . THR A 1 110 ? -10.761 9.907 -11.733 1.00 82.88 110 THR A CA 1
ATOM 880 C C . THR A 1 110 ? -11.167 11.108 -10.881 1.00 82.88 110 THR A C 1
ATOM 882 O O . THR A 1 110 ? -12.342 11.253 -10.553 1.00 82.88 110 THR A O 1
ATOM 885 N N . PHE A 1 111 ? -10.231 12.008 -10.560 1.00 79.06 111 PHE A N 1
ATOM 886 C CA . PHE A 1 111 ? -10.468 13.098 -9.606 1.00 79.06 111 PHE A CA 1
ATOM 887 C C . PHE A 1 111 ? -10.453 14.498 -10.216 1.00 79.06 111 PHE A C 1
ATOM 889 O O . PHE A 1 111 ? -10.464 15.475 -9.471 1.00 79.06 111 PHE A O 1
ATOM 896 N N . ALA A 1 112 ? -10.479 14.626 -11.547 1.00 71.69 112 ALA A N 1
ATOM 897 C CA . ALA A 1 112 ? -10.400 15.915 -12.249 1.00 71.69 112 ALA A CA 1
ATOM 898 C C . ALA A 1 112 ? -11.392 16.982 -11.735 1.00 71.69 112 ALA A C 1
ATOM 900 O O . ALA A 1 112 ? -11.148 18.178 -11.873 1.00 71.69 112 ALA A O 1
ATOM 901 N N . GLN A 1 113 ? -12.526 16.551 -11.172 1.00 68.75 113 GLN A N 1
ATOM 902 C CA . GLN A 1 113 ? -13.607 17.411 -10.683 1.00 68.75 113 GLN A CA 1
ATOM 903 C C . GLN A 1 113 ? -13.866 17.288 -9.170 1.00 68.75 113 GLN A C 1
ATOM 905 O O . GLN A 1 113 ? -14.855 17.843 -8.681 1.00 68.75 113 GLN A O 1
ATOM 910 N N . SER A 1 114 ? -13.031 16.547 -8.438 1.00 71.12 114 SER A N 1
ATOM 911 C CA . SER A 1 114 ? -13.209 16.278 -7.007 1.00 71.12 114 SER A CA 1
ATOM 912 C C . SER A 1 114 ? -12.240 17.112 -6.172 1.00 71.12 114 SER A C 1
ATOM 914 O O . SER A 1 114 ? -11.086 17.320 -6.542 1.00 71.12 114 SER A O 1
ATOM 916 N N . LYS A 1 115 ? -12.692 17.580 -5.002 1.00 69.38 115 LYS A N 1
ATOM 917 C CA . LYS A 1 115 ? -11.794 18.164 -4.001 1.00 69.38 115 LYS A CA 1
ATOM 918 C C . LYS A 1 115 ? -11.137 17.024 -3.224 1.00 69.38 115 LYS A C 1
ATOM 920 O O . LYS A 1 115 ? -11.821 16.342 -2.455 1.00 69.38 115 LYS A O 1
ATOM 925 N N . LEU A 1 116 ? -9.836 16.844 -3.441 1.00 70.94 116 LEU A N 1
ATOM 926 C CA . LEU A 1 116 ? -9.033 15.815 -2.786 1.00 70.94 116 LEU A CA 1
ATOM 927 C C . LEU A 1 116 ? -8.468 16.316 -1.455 1.00 70.94 116 LEU A C 1
ATOM 929 O O . LEU A 1 116 ? -7.979 17.442 -1.363 1.00 70.94 116 LEU A O 1
ATOM 933 N N . LEU A 1 117 ? -8.512 15.457 -0.440 1.00 64.38 117 LEU A N 1
ATOM 934 C CA . LEU A 1 117 ? -7.714 15.588 0.781 1.00 64.38 117 LEU A CA 1
ATOM 935 C C . LEU A 1 117 ? -6.712 14.426 0.801 1.00 64.38 117 LEU A C 1
ATOM 937 O O . LEU A 1 117 ? -7.124 13.291 0.547 1.00 64.38 117 LEU A O 1
ATOM 941 N N . THR A 1 118 ? -5.430 14.716 1.041 1.00 62.78 118 THR A N 1
ATOM 942 C CA . THR A 1 118 ? -4.341 13.720 1.066 1.00 62.78 118 THR A CA 1
ATOM 943 C C . THR A 1 118 ? -4.096 13.154 2.462 1.00 62.78 118 THR A C 1
ATOM 945 O O . THR A 1 118 ? -4.749 13.589 3.410 1.00 62.78 118 THR A O 1
ATOM 948 N N . GLU A 1 119 ? -3.202 12.159 2.548 1.00 65.75 119 GLU A N 1
ATOM 949 C CA . GLU A 1 119 ? -2.979 11.234 3.664 1.00 65.75 119 GLU A CA 1
ATOM 950 C C . GLU A 1 119 ? -3.478 11.733 5.021 1.00 65.75 119 GLU A C 1
ATOM 952 O O . GLU A 1 119 ? -2.875 12.598 5.661 1.00 65.75 119 GLU A O 1
ATOM 957 N N . VAL A 1 120 ? -4.558 11.117 5.506 1.00 62.50 120 VAL A N 1
ATOM 958 C CA . VAL A 1 120 ? -5.081 11.442 6.829 1.00 62.50 120 VAL A CA 1
ATOM 959 C C . VAL A 1 120 ? -4.758 10.339 7.817 1.00 62.50 120 VAL A C 1
ATOM 961 O O . VAL A 1 120 ? -5.500 9.369 7.983 1.00 62.50 120 VAL A O 1
ATOM 964 N N . THR A 1 121 ? -3.609 10.499 8.477 1.00 70.38 121 THR A N 1
ATOM 965 C CA . THR A 1 121 ? -3.247 9.668 9.621 1.00 70.38 121 THR A CA 1
ATOM 966 C C . THR A 1 121 ? -3.906 10.213 10.886 1.00 70.38 121 THR A C 1
ATOM 968 O O . THR A 1 121 ? -3.489 11.231 11.437 1.00 70.38 121 THR A O 1
ATOM 971 N N . TYR A 1 122 ? -4.887 9.477 11.404 1.00 67.50 122 TYR A N 1
ATOM 972 C CA . TYR A 1 122 ? -5.515 9.761 12.695 1.00 67.50 122 TYR A CA 1
ATOM 973 C C . TYR A 1 122 ? -5.223 8.659 13.699 1.00 67.50 122 TYR A C 1
ATOM 975 O O . TYR A 1 122 ? -5.042 7.500 13.333 1.00 67.50 122 TYR A O 1
ATOM 983 N N . ARG A 1 123 ? -5.200 9.016 14.984 1.00 81.38 123 ARG A N 1
ATOM 984 C CA . ARG A 1 123 ? -5.298 8.062 16.091 1.00 81.38 123 ARG A CA 1
ATOM 985 C C . ARG A 1 123 ? -6.534 8.434 16.880 1.00 81.38 123 ARG A C 1
ATOM 987 O O . ARG A 1 123 ? -6.520 9.445 17.573 1.00 81.38 123 ARG A O 1
ATOM 994 N N . THR A 1 124 ? -7.587 7.644 16.748 1.00 80.81 124 THR A N 1
ATOM 995 C CA . THR A 1 124 ? -8.872 7.966 17.367 1.00 80.81 124 THR A CA 1
ATOM 996 C C . THR A 1 124 ? -9.535 6.719 17.933 1.00 80.81 124 THR A C 1
ATOM 998 O O . THR A 1 124 ? -9.224 5.597 17.528 1.00 80.81 124 THR A O 1
ATOM 1001 N N . GLN A 1 125 ? -10.413 6.919 18.908 1.00 84.88 125 GLN A N 1
ATOM 1002 C CA . GLN A 1 125 ? -11.306 5.877 19.389 1.00 84.88 125 GLN A CA 1
ATOM 1003 C C . GLN A 1 125 ? -12.515 5.859 18.450 1.00 84.88 125 GLN A C 1
ATOM 1005 O O . GLN A 1 125 ? -13.264 6.827 18.391 1.00 84.88 125 GLN A O 1
ATOM 1010 N N . ILE A 1 126 ? -12.655 4.791 17.667 1.00 82.81 126 ILE A N 1
ATOM 1011 C CA . ILE A 1 126 ? -13.707 4.661 16.646 1.00 82.81 126 ILE A CA 1
ATOM 1012 C C . ILE A 1 126 ? -14.895 3.860 17.182 1.00 82.81 126 ILE A C 1
ATOM 1014 O O . ILE A 1 126 ? -14.720 3.012 18.057 1.00 82.81 126 ILE A O 1
ATOM 1018 N N . GLY A 1 127 ? -16.091 4.082 16.635 1.00 73.88 127 GLY A N 1
ATOM 1019 C CA . GLY A 1 127 ? -17.263 3.222 16.844 1.00 73.88 127 GLY A CA 1
ATOM 1020 C C . GLY A 1 127 ? -18.534 3.972 17.239 1.00 73.88 127 GLY A C 1
ATOM 1021 O O . GLY A 1 127 ? -19.631 3.458 17.017 1.00 73.88 127 GLY A O 1
ATOM 1022 N N . SER A 1 128 ? -18.407 5.202 17.740 1.00 82.00 128 SER A N 1
ATOM 1023 C CA . SER A 1 128 ? -19.539 6.037 18.145 1.00 82.00 128 SER A CA 1
ATOM 1024 C C . SER A 1 128 ? -20.449 6.372 16.958 1.00 82.00 128 SER A C 1
ATOM 1026 O O . SER A 1 128 ? -21.672 6.276 17.065 1.00 82.00 128 SER A O 1
ATOM 1028 N N . ALA A 1 129 ? -19.852 6.631 15.790 1.00 75.44 129 ALA A N 1
ATOM 1029 C CA . ALA A 1 129 ? -20.558 6.990 14.561 1.00 75.44 129 ALA A CA 1
ATOM 1030 C C . ALA A 1 129 ? -21.469 5.878 14.009 1.00 75.44 129 ALA A C 1
ATOM 1032 O O . ALA A 1 129 ? -22.326 6.138 13.169 1.00 75.44 129 ALA A O 1
ATOM 1033 N N . VAL A 1 130 ? -21.306 4.640 14.485 1.00 73.06 130 VAL A N 1
ATOM 1034 C CA . VAL A 1 130 ? -22.133 3.481 14.109 1.00 73.06 130 VAL A CA 1
ATOM 1035 C C . VAL A 1 130 ? -22.917 2.916 15.299 1.00 73.06 130 VAL A C 1
ATOM 1037 O O . VAL A 1 130 ? -23.348 1.765 15.273 1.00 73.06 130 VAL A O 1
ATOM 1040 N N . GLY A 1 131 ? -23.097 3.709 16.362 1.00 76.38 131 GLY A N 1
ATOM 1041 C CA . GLY A 1 131 ? -23.849 3.308 17.555 1.00 76.38 131 GLY A CA 1
ATOM 1042 C C . GLY A 1 131 ? -23.176 2.204 18.376 1.00 76.38 131 GLY A C 1
ATOM 1043 O O . GLY A 1 131 ? -23.845 1.517 19.147 1.00 76.38 131 GLY A O 1
ATOM 1044 N N . MET A 1 132 ? -21.867 2.009 18.209 1.00 75.12 132 MET A N 1
ATOM 1045 C CA . MET A 1 132 ? -21.082 1.033 18.961 1.00 75.12 132 MET A CA 1
ATOM 1046 C C . MET A 1 132 ? -20.280 1.725 20.064 1.00 75.12 132 MET A C 1
ATOM 1048 O O . MET A 1 132 ? -19.936 2.904 19.974 1.00 75.12 132 MET A O 1
ATOM 1052 N N . THR A 1 133 ? -19.953 0.977 21.119 1.00 80.19 133 THR A N 1
ATOM 1053 C CA . THR A 1 133 ? -19.044 1.471 22.158 1.00 80.19 133 THR A CA 1
ATOM 1054 C C . THR A 1 133 ? -17.691 1.810 21.524 1.00 80.19 133 THR A C 1
ATOM 1056 O O . THR A 1 133 ? -17.133 0.949 20.834 1.00 80.19 133 THR A O 1
ATOM 1059 N N . PRO A 1 134 ? -17.145 3.020 21.754 1.00 83.00 134 PRO A N 1
ATOM 1060 C CA . PRO A 1 134 ? -15.840 3.395 21.230 1.00 83.00 134 PRO A CA 1
ATOM 1061 C C . PRO A 1 134 ? -14.749 2.404 21.632 1.00 83.00 134 PRO A C 1
ATOM 1063 O O . PRO A 1 134 ? -14.775 1.829 22.726 1.00 83.00 134 PRO A O 1
ATOM 1066 N N . THR A 1 135 ? -13.759 2.220 20.760 1.00 81.62 135 THR A N 1
ATOM 1067 C CA . THR A 1 135 ? -12.598 1.387 21.081 1.00 81.62 135 THR A CA 1
ATOM 1068 C C . THR A 1 135 ? -11.853 1.958 22.289 1.00 81.62 135 THR A C 1
ATOM 1070 O O . THR A 1 135 ? -11.571 3.150 22.359 1.00 81.62 135 THR A O 1
ATOM 1073 N N . GLN A 1 136 ? -11.488 1.106 23.251 1.00 80.38 136 GLN A N 1
ATOM 1074 C CA . GLN A 1 136 ? -10.769 1.565 24.450 1.00 80.38 136 GLN A CA 1
ATOM 1075 C C . GLN A 1 136 ? -9.328 1.993 24.130 1.00 80.38 136 GLN A C 1
ATOM 1077 O O . GLN A 1 136 ? -8.790 2.893 24.769 1.00 80.38 136 GLN A O 1
ATOM 1082 N N . LEU A 1 137 ? -8.718 1.392 23.102 1.00 82.94 137 LEU A N 1
ATOM 1083 C CA . LEU A 1 137 ? -7.434 1.820 22.552 1.00 82.94 137 LEU A CA 1
ATOM 1084 C C . LEU A 1 137 ? -7.647 2.636 21.268 1.00 82.94 137 LEU A C 1
ATOM 1086 O O . LEU A 1 137 ? -8.479 2.246 20.440 1.00 82.94 137 LEU A O 1
ATOM 1090 N N . PRO A 1 138 ? -6.884 3.727 21.056 1.00 86.62 138 PRO A N 1
ATOM 1091 C CA . PRO A 1 138 ? -6.897 4.440 19.787 1.00 86.62 138 PRO A CA 1
ATOM 1092 C C . PRO A 1 138 ? -6.496 3.520 18.633 1.00 86.62 138 PRO A C 1
ATOM 1094 O O . PRO A 1 138 ? -5.576 2.707 18.762 1.00 86.62 138 PRO A O 1
ATOM 1097 N N . VAL A 1 139 ? -7.142 3.687 17.485 1.00 86.75 139 VAL A N 1
ATOM 1098 C CA . VAL A 1 139 ? -6.809 2.984 16.247 1.00 86.75 139 VAL A CA 1
ATOM 1099 C C . VAL A 1 139 ? -6.177 3.976 15.273 1.00 86.75 139 VAL A C 1
ATOM 1101 O O . VAL A 1 139 ? -6.691 5.075 15.059 1.00 86.75 139 VAL A O 1
ATOM 1104 N N . LYS A 1 140 ? -5.026 3.606 14.704 1.00 87.81 140 LYS A N 1
ATOM 1105 C CA . LYS A 1 140 ? -4.385 4.333 13.613 1.00 87.81 140 LYS A CA 1
ATOM 1106 C C . LYS A 1 140 ? -5.189 4.096 12.342 1.00 87.81 140 LYS A C 1
ATOM 1108 O O . LYS A 1 140 ? -5.355 2.954 11.928 1.00 87.81 140 LYS A O 1
ATOM 1113 N N . CYS A 1 141 ? -5.620 5.170 11.709 1.00 83.44 141 CYS A N 1
ATOM 1114 C CA . CYS A 1 141 ? -6.325 5.144 10.432 1.00 83.44 141 CYS A CA 1
ATOM 1115 C C . CYS A 1 141 ? -5.419 5.784 9.384 1.00 83.44 141 CYS A C 1
ATOM 1117 O O . CYS A 1 141 ? -4.708 6.726 9.723 1.00 83.44 141 CYS A O 1
ATOM 1119 N N . ILE A 1 142 ? -5.377 5.237 8.170 1.00 81.38 142 ILE A N 1
ATOM 1120 C CA . ILE A 1 142 ? -4.533 5.734 7.073 1.00 81.38 142 ILE A CA 1
ATOM 1121 C C . ILE A 1 142 ? -5.308 5.563 5.774 1.00 81.38 142 ILE A C 1
ATOM 1123 O O . ILE A 1 142 ? -5.567 4.433 5.351 1.00 81.38 142 ILE A O 1
ATOM 1127 N N . VAL A 1 143 ? -5.667 6.679 5.154 1.00 85.19 143 VAL A N 1
ATOM 1128 C CA . VAL A 1 143 ? -6.269 6.743 3.820 1.00 85.19 143 VAL A CA 1
ATOM 1129 C C . VAL A 1 143 ? -5.422 7.677 2.975 1.00 85.19 143 VAL A C 1
ATOM 1131 O O . VAL A 1 143 ? -5.045 8.730 3.478 1.00 85.19 143 VAL A O 1
ATOM 1134 N N . ASP A 1 144 ? -5.135 7.308 1.728 1.00 83.50 144 ASP A N 1
ATOM 1135 C CA . ASP A 1 144 ? -4.274 8.117 0.861 1.00 83.50 144 ASP A CA 1
ATOM 1136 C C . ASP A 1 144 ? -5.037 9.306 0.278 1.00 83.50 144 ASP A C 1
ATOM 1138 O O . ASP A 1 144 ? -4.509 10.414 0.214 1.00 83.50 144 ASP A O 1
ATOM 1142 N N . VAL A 1 145 ? -6.282 9.079 -0.157 1.00 84.00 145 VAL A N 1
ATOM 1143 C CA . VAL A 1 145 ? -7.129 10.120 -0.748 1.00 84.00 145 VAL A CA 1
ATOM 1144 C C . VAL A 1 145 ? -8.579 9.985 -0.299 1.00 84.00 145 VAL A C 1
ATOM 1146 O O . VAL A 1 145 ? -9.158 8.898 -0.308 1.00 84.00 145 VAL A O 1
ATOM 1149 N N . VAL A 1 146 ? -9.185 11.125 0.032 1.00 84.94 146 VAL A N 1
ATOM 1150 C CA . VAL A 1 146 ? -10.626 11.260 0.270 1.00 84.94 146 VAL A CA 1
ATOM 1151 C C . VAL A 1 146 ? -11.252 12.062 -0.868 1.00 84.94 146 VAL A C 1
ATOM 1153 O O . VAL A 1 146 ? -10.964 13.251 -1.023 1.00 84.94 146 VAL A O 1
ATOM 1156 N N . ASP A 1 147 ? -12.139 11.428 -1.637 1.00 86.81 147 ASP A N 1
ATOM 1157 C CA . ASP A 1 147 ? -13.044 12.135 -2.540 1.00 86.81 147 ASP A CA 1
ATOM 1158 C C . ASP A 1 147 ? -14.235 12.645 -1.731 1.00 86.81 147 ASP A C 1
ATOM 1160 O O . ASP A 1 147 ? -15.153 11.903 -1.376 1.00 86.81 147 ASP A O 1
ATOM 1164 N N . THR A 1 148 ? -14.203 13.937 -1.424 1.00 80.44 148 THR A N 1
ATOM 1165 C CA . THR A 1 148 ? -15.231 14.578 -0.599 1.00 80.44 148 THR A CA 1
ATOM 1166 C C . THR A 1 148 ? -16.563 14.780 -1.323 1.00 80.44 148 THR A C 1
ATOM 1168 O O . THR A 1 148 ? -17.575 14.962 -0.653 1.00 80.44 148 THR A O 1
ATOM 1171 N N . LYS A 1 149 ? -16.586 14.740 -2.663 1.00 83.44 149 LYS A N 1
ATOM 1172 C CA . LYS A 1 149 ? -17.796 14.930 -3.476 1.00 83.44 149 LYS A CA 1
ATOM 1173 C C . LYS A 1 149 ? -18.603 13.641 -3.590 1.00 83.44 149 LYS A C 1
ATOM 1175 O O . LYS A 1 149 ? -19.826 13.685 -3.549 1.00 83.44 149 LYS A O 1
ATOM 1180 N N . HIS A 1 150 ? -17.909 12.521 -3.759 1.00 84.06 150 HIS A N 1
ATOM 1181 C CA . HIS A 1 150 ? -18.516 11.198 -3.913 1.00 84.06 150 HIS A CA 1
ATOM 1182 C C . HIS A 1 150 ? -18.445 10.354 -2.633 1.00 84.06 150 HIS A C 1
ATOM 1184 O O . HIS A 1 150 ? -18.836 9.194 -2.638 1.00 84.06 150 HIS A O 1
ATOM 1190 N N . HIS A 1 151 ? -17.915 10.912 -1.541 1.00 86.12 151 HIS A N 1
ATOM 1191 C CA . HIS A 1 151 ? -17.741 10.219 -0.263 1.00 86.12 151 HIS A CA 1
ATOM 1192 C C . HIS A 1 151 ? -16.995 8.880 -0.406 1.00 86.12 151 HIS A C 1
ATOM 1194 O O . HIS A 1 151 ? -17.365 7.881 0.207 1.00 86.12 151 HIS A O 1
ATOM 1200 N N . VAL A 1 152 ? -15.937 8.848 -1.225 1.00 89.12 152 VAL A N 1
ATOM 1201 C CA . VAL A 1 152 ? -15.142 7.637 -1.492 1.00 89.12 152 VAL A CA 1
ATOM 1202 C C . VAL A 1 152 ? -13.756 7.757 -0.873 1.00 89.12 152 VAL A C 1
ATOM 1204 O O . VAL A 1 152 ? -13.093 8.787 -0.996 1.00 89.12 152 VAL A O 1
ATOM 1207 N N . LEU A 1 153 ? -13.301 6.678 -0.238 1.00 90.88 153 LEU A N 1
ATOM 1208 C CA . LEU A 1 153 ? -11.958 6.564 0.330 1.00 90.88 153 LEU A CA 1
ATOM 1209 C C . LEU A 1 153 ? -11.064 5.723 -0.584 1.00 90.88 153 LEU A C 1
ATOM 1211 O O . LEU A 1 153 ? -11.477 4.645 -1.012 1.00 90.88 153 LEU A O 1
ATOM 1215 N N . TYR A 1 154 ? -9.841 6.184 -0.843 1.00 88.75 154 TYR A N 1
ATOM 1216 C CA . TYR A 1 154 ? -8.870 5.496 -1.695 1.00 88.75 154 TYR A CA 1
ATOM 1217 C C . TYR A 1 154 ? -7.573 5.195 -0.949 1.00 88.75 154 TYR A C 1
ATOM 1219 O O . TYR A 1 154 ? -7.059 6.022 -0.195 1.00 88.75 154 TYR A O 1
ATOM 1227 N N . ASP A 1 155 ? -7.026 4.010 -1.208 1.00 89.00 155 ASP A N 1
ATOM 1228 C CA . ASP A 1 155 ? -5.725 3.569 -0.707 1.00 89.00 155 ASP A CA 1
ATOM 1229 C C . ASP A 1 155 ? -4.945 2.881 -1.835 1.00 89.00 155 ASP A C 1
ATOM 1231 O O . ASP A 1 155 ? -5.329 1.835 -2.369 1.00 89.00 155 ASP A O 1
ATOM 1235 N N . TYR A 1 156 ? -3.853 3.513 -2.238 1.00 87.62 156 TYR A N 1
ATOM 1236 C CA . TYR A 1 156 ? -2.933 3.062 -3.261 1.00 87.62 156 TYR A CA 1
ATOM 1237 C C . TYR A 1 156 ? -2.069 1.937 -2.705 1.00 87.62 156 TYR A C 1
ATOM 1239 O O . TYR A 1 156 ? -1.482 2.038 -1.632 1.00 87.62 156 TYR A O 1
ATOM 1247 N N . LYS A 1 157 ? -1.926 0.846 -3.453 1.00 87.81 157 LYS A N 1
ATOM 1248 C CA . LYS A 1 157 ? -1.077 -0.278 -3.055 1.00 87.81 157 LYS A CA 1
ATOM 1249 C C . LYS A 1 157 ? -0.186 -0.702 -4.205 1.00 87.81 157 LYS A C 1
ATOM 1251 O O . LYS A 1 157 ? -0.657 -1.149 -5.246 1.00 87.81 157 LYS A O 1
ATOM 1256 N N . VAL A 1 158 ? 1.122 -0.628 -3.990 1.00 89.75 158 VAL A N 1
ATOM 1257 C CA . VAL A 1 158 ? 2.101 -1.191 -4.919 1.00 89.75 158 VAL A CA 1
ATOM 1258 C C . VAL A 1 158 ? 2.262 -2.678 -4.631 1.00 89.75 158 VAL A C 1
ATOM 1260 O O . VAL A 1 158 ? 2.663 -3.075 -3.539 1.00 89.75 158 VAL A O 1
ATOM 1263 N N . VAL A 1 159 ? 1.947 -3.516 -5.615 1.00 88.12 159 VAL A N 1
ATOM 1264 C CA . VAL A 1 159 ? 1.895 -4.972 -5.453 1.00 88.12 159 VAL A CA 1
ATOM 1265 C C . VAL A 1 159 ? 2.805 -5.684 -6.451 1.00 88.12 159 VAL A C 1
ATOM 1267 O O . VAL A 1 159 ? 3.015 -5.244 -7.582 1.00 88.12 159 VAL A O 1
ATOM 1270 N N . LYS A 1 160 ? 3.380 -6.816 -6.029 1.00 86.56 160 LYS A N 1
ATOM 1271 C CA . LYS A 1 160 ? 4.123 -7.721 -6.927 1.00 86.56 160 LYS A CA 1
ATOM 1272 C C . LYS A 1 160 ? 3.167 -8.469 -7.857 1.00 86.56 160 LYS A C 1
ATOM 1274 O O . LYS A 1 160 ? 3.469 -8.692 -9.025 1.00 86.56 160 LYS A O 1
ATOM 1279 N N . GLU A 1 161 ? 2.026 -8.860 -7.309 1.00 88.06 161 GLU A N 1
ATOM 1280 C CA . GLU A 1 161 ? 0.968 -9.580 -7.989 1.00 88.06 161 GLU A CA 1
ATOM 1281 C C . GLU A 1 161 ? -0.377 -9.222 -7.364 1.00 88.06 161 GLU A C 1
ATOM 1283 O O . GLU A 1 161 ? -0.461 -8.879 -6.185 1.00 88.06 161 GLU A O 1
ATOM 1288 N N . TYR A 1 162 ? -1.419 -9.349 -8.169 1.00 88.31 162 TYR A N 1
ATOM 1289 C CA . TYR A 1 162 ? -2.795 -9.260 -7.723 1.00 88.31 162 TYR A CA 1
ATOM 1290 C C . TYR A 1 162 ? -3.168 -10.498 -6.914 1.00 88.31 162 TYR A C 1
ATOM 1292 O O . TYR A 1 162 ? -3.078 -11.619 -7.416 1.00 88.31 162 TYR A O 1
ATOM 1300 N N . LYS A 1 163 ? -3.559 -10.271 -5.659 1.00 80.19 163 LYS A N 1
ATOM 1301 C CA . LYS A 1 163 ? -4.085 -11.290 -4.751 1.00 80.19 163 LYS A CA 1
ATOM 1302 C C . LYS A 1 163 ? -5.513 -10.922 -4.393 1.00 80.19 163 LYS A C 1
ATOM 1304 O O . LYS A 1 163 ? -5.776 -9.773 -4.053 1.00 80.19 163 LYS A O 1
ATOM 1309 N N . ASP A 1 164 ? -6.414 -11.890 -4.424 1.00 71.50 164 ASP A N 1
ATOM 1310 C CA . ASP A 1 164 ? -7.817 -11.684 -4.049 1.00 71.50 164 ASP A CA 1
ATOM 1311 C C . ASP A 1 164 ? -8.020 -11.876 -2.539 1.00 71.50 164 ASP A C 1
ATOM 1313 O O . ASP A 1 164 ? -8.977 -12.496 -2.084 1.00 71.50 164 ASP A O 1
ATOM 1317 N N . ASP A 1 165 ? -7.082 -11.356 -1.745 1.00 67.69 165 ASP A N 1
ATOM 1318 C CA . ASP A 1 165 ? -7.152 -11.399 -0.286 1.00 67.69 165 ASP A CA 1
ATOM 1319 C C . ASP A 1 165 ? -8.055 -10.266 0.217 1.00 67.69 165 ASP A C 1
ATOM 1321 O O . ASP A 1 165 ? -7.602 -9.178 0.588 1.00 67.69 165 ASP A O 1
ATOM 1325 N N . GLN A 1 166 ? -9.368 -10.500 0.135 1.00 65.81 166 GLN A N 1
ATOM 1326 C CA . GLN A 1 166 ? -10.375 -9.512 0.526 1.00 65.81 166 GLN A CA 1
ATOM 1327 C C . GLN A 1 166 ? -10.347 -9.222 2.027 1.00 65.81 166 GLN A C 1
ATOM 1329 O O . GLN A 1 166 ? -10.619 -8.099 2.443 1.00 65.81 166 GLN A O 1
ATOM 1334 N N . ALA A 1 167 ? -10.012 -10.212 2.851 1.00 64.56 167 ALA A N 1
ATOM 1335 C CA . ALA A 1 167 ? -10.246 -10.117 4.282 1.00 64.56 167 ALA A CA 1
ATOM 1336 C C . ALA A 1 167 ? -9.176 -9.302 5.017 1.00 64.56 167 ALA A C 1
ATOM 1338 O O . ALA A 1 167 ? -9.501 -8.549 5.933 1.00 64.56 167 ALA A O 1
ATOM 1339 N N . VAL A 1 168 ? -7.919 -9.363 4.566 1.00 68.44 168 VAL A N 1
ATOM 1340 C CA . VAL A 1 168 ? -6.857 -8.458 5.038 1.00 68.44 168 VAL A CA 1
ATOM 1341 C C . VAL A 1 168 ? -7.211 -7.000 4.720 1.00 68.44 168 VAL A C 1
ATOM 1343 O O . VAL A 1 168 ? -7.062 -6.104 5.550 1.00 68.44 168 VAL A O 1
ATOM 1346 N N . ARG A 1 169 ? -7.733 -6.763 3.515 1.00 77.62 169 ARG A N 1
ATOM 1347 C CA . ARG A 1 169 ? -8.137 -5.438 3.025 1.00 77.62 169 ARG A CA 1
ATOM 1348 C C . ARG A 1 169 ? -9.382 -4.902 3.729 1.00 77.62 169 ARG A C 1
ATOM 1350 O O . ARG A 1 169 ? -9.482 -3.698 3.958 1.00 77.62 169 ARG A O 1
ATOM 1357 N N . LEU A 1 170 ? -10.287 -5.789 4.131 1.00 82.12 170 LEU A N 1
ATOM 1358 C CA . LEU A 1 170 ? -11.512 -5.434 4.837 1.00 82.12 170 LEU A CA 1
ATOM 1359 C C . LEU A 1 170 ? -11.237 -4.695 6.152 1.00 82.12 170 LEU A C 1
ATOM 1361 O O . LEU A 1 170 ? -11.883 -3.689 6.424 1.00 82.12 170 LEU A O 1
ATOM 1365 N N . VAL A 1 171 ? -10.253 -5.139 6.942 1.00 86.25 171 VAL A N 1
ATOM 1366 C CA . VAL A 1 171 ? -9.908 -4.499 8.227 1.00 86.25 171 VAL A CA 1
ATOM 1367 C C . VAL A 1 171 ? -9.523 -3.038 8.029 1.00 86.25 171 VAL A C 1
ATOM 1369 O O . VAL A 1 171 ? -10.043 -2.160 8.715 1.00 86.25 171 VAL A O 1
ATOM 1372 N N . GLN A 1 172 ? -8.632 -2.766 7.072 1.00 86.50 172 GLN A N 1
ATOM 1373 C CA . GLN A 1 172 ? -8.198 -1.402 6.781 1.00 86.50 172 GLN A CA 1
ATOM 1374 C C . GLN A 1 172 ? -9.357 -0.558 6.228 1.00 86.50 172 GLN A C 1
ATOM 1376 O O . GLN A 1 172 ? -9.525 0.582 6.659 1.00 86.50 172 GLN A O 1
ATOM 1381 N N . ALA A 1 173 ? -10.187 -1.121 5.343 1.00 89.25 173 ALA A N 1
ATOM 1382 C CA . ALA A 1 173 ? -11.360 -0.435 4.805 1.00 89.25 173 ALA A CA 1
ATOM 1383 C C . ALA A 1 173 ? -12.353 -0.032 5.908 1.00 89.25 173 ALA A C 1
ATOM 1385 O O . ALA A 1 173 ? -12.753 1.128 5.972 1.00 89.25 173 ALA A O 1
ATOM 1386 N N . VAL A 1 174 ? -12.698 -0.959 6.808 1.00 89.00 174 VAL A N 1
ATOM 1387 C CA . VAL A 1 174 ? -13.633 -0.707 7.914 1.00 89.00 174 VAL A CA 1
ATOM 1388 C C . VAL A 1 174 ? -13.086 0.338 8.882 1.00 89.00 174 VAL A C 1
ATOM 1390 O O . VAL A 1 174 ? -13.797 1.281 9.212 1.00 89.00 174 VAL A O 1
ATOM 1393 N N . ILE A 1 175 ? -11.829 0.219 9.318 1.00 89.62 175 ILE A N 1
ATOM 1394 C CA . ILE A 1 175 ? -11.222 1.176 10.260 1.00 89.62 175 ILE A CA 1
ATOM 1395 C C . ILE A 1 175 ? -11.236 2.593 9.680 1.00 89.62 175 ILE A C 1
ATOM 1397 O O . ILE A 1 175 ? -11.645 3.540 10.351 1.00 89.62 175 ILE A O 1
ATOM 1401 N N . ASN A 1 176 ? -10.834 2.734 8.417 1.00 90.00 176 ASN A N 1
ATOM 1402 C CA . ASN A 1 176 ? -10.816 4.028 7.749 1.00 90.00 176 ASN A CA 1
ATOM 1403 C C . ASN A 1 176 ? -12.224 4.589 7.530 1.00 90.00 176 ASN A C 1
ATOM 1405 O O . ASN A 1 176 ? -12.426 5.794 7.667 1.00 90.00 176 ASN A O 1
ATOM 1409 N N . ALA A 1 177 ? -13.199 3.731 7.228 1.00 90.19 177 ALA A N 1
ATOM 1410 C CA . ALA A 1 177 ? -14.589 4.133 7.077 1.00 90.19 177 ALA A CA 1
ATOM 1411 C C . ALA A 1 177 ? -15.213 4.606 8.391 1.00 90.19 177 ALA A C 1
ATOM 1413 O O . ALA A 1 177 ? -15.889 5.631 8.410 1.00 90.19 177 ALA A O 1
ATOM 1414 N N . LEU A 1 178 ? -14.947 3.902 9.493 1.00 89.06 178 LEU A N 1
ATOM 1415 C CA . LEU A 1 178 ? -15.384 4.320 10.821 1.00 89.06 178 LEU A CA 1
ATOM 1416 C C . LEU A 1 178 ? -14.753 5.656 11.204 1.00 89.06 178 LEU A C 1
ATOM 1418 O O . LEU A 1 178 ? -15.459 6.552 11.645 1.00 89.06 178 LEU A O 1
ATOM 1422 N N . ASN A 1 179 ? -13.455 5.835 10.960 1.00 88.75 179 ASN A N 1
ATOM 1423 C CA . ASN A 1 179 ? -12.788 7.113 11.191 1.00 88.75 179 ASN A CA 1
ATOM 1424 C C . ASN A 1 179 ? -13.391 8.249 10.352 1.00 88.75 179 ASN A C 1
ATOM 1426 O O . ASN A 1 179 ? -13.624 9.341 10.863 1.00 88.75 179 ASN A O 1
ATOM 1430 N N . TYR A 1 180 ? -13.677 7.998 9.073 1.00 88.00 180 TYR A N 1
ATOM 1431 C CA . TYR A 1 180 ? -14.380 8.961 8.228 1.00 88.00 180 TYR A CA 1
ATOM 1432 C C . TYR A 1 180 ? -15.756 9.319 8.806 1.00 88.00 180 TYR A C 1
ATOM 1434 O O . TYR A 1 180 ? -16.103 10.499 8.860 1.00 88.00 180 TYR A O 1
ATOM 1442 N N . ALA A 1 181 ? -16.506 8.333 9.300 1.00 88.56 181 ALA A N 1
ATOM 1443 C CA . ALA A 1 181 ? -17.809 8.554 9.916 1.00 88.56 181 ALA A CA 1
ATOM 1444 C C . ALA A 1 181 ? -17.734 9.338 11.233 1.00 88.56 181 ALA A C 1
ATOM 1446 O O . ALA A 1 181 ? -18.556 10.224 11.436 1.00 88.56 181 ALA A O 1
ATOM 1447 N N . GLU A 1 182 ? -16.732 9.103 12.084 1.00 86.56 182 GLU A N 1
ATOM 1448 C CA . GLU A 1 182 ? -16.502 9.913 13.295 1.00 86.56 182 GLU A CA 1
ATOM 1449 C C . GLU A 1 182 ? -16.276 11.396 12.957 1.00 86.56 182 GLU A C 1
ATOM 1451 O O . GLU A 1 182 ? -16.764 12.281 13.655 1.00 86.56 182 GLU A O 1
ATOM 1456 N N . HIS A 1 183 ? -15.552 11.686 11.871 1.00 84.19 183 HIS A N 1
ATOM 1457 C CA . HIS A 1 183 ? -15.234 13.061 11.476 1.00 84.19 183 HIS A CA 1
ATOM 1458 C C . HIS A 1 183 ? -16.338 13.759 10.677 1.00 84.19 183 HIS A C 1
ATOM 1460 O O . HIS A 1 183 ? -16.437 14.985 10.725 1.00 84.19 183 HIS A O 1
ATOM 1466 N N . THR A 1 184 ? -17.129 13.011 9.908 1.00 85.44 184 THR A N 1
ATOM 1467 C CA . THR A 1 184 ? -18.105 13.579 8.961 1.00 85.44 184 THR A CA 1
ATOM 1468 C C . THR A 1 184 ? -19.561 13.329 9.343 1.00 85.44 184 THR A C 1
ATOM 1470 O O . THR A 1 184 ? -20.451 13.947 8.767 1.00 85.44 184 THR A O 1
ATOM 1473 N N . GLY A 1 185 ? -19.819 12.446 10.310 1.00 85.56 185 GLY A N 1
ATOM 1474 C CA . GLY A 1 185 ? -21.158 12.029 10.722 1.00 85.56 185 GLY A CA 1
ATOM 1475 C C . GLY A 1 185 ? -21.822 10.999 9.801 1.00 85.56 185 GLY A C 1
ATOM 1476 O O . GLY A 1 185 ? -22.971 10.639 10.043 1.00 85.56 185 GLY A O 1
ATOM 1477 N N . GLN A 1 186 ? -21.137 10.516 8.758 1.00 87.12 186 GLN A N 1
ATOM 1478 C CA . GLN A 1 186 ? -21.680 9.537 7.812 1.00 87.12 186 GLN A CA 1
ATOM 1479 C C . GLN A 1 186 ? -20.615 8.555 7.312 1.00 87.12 186 GLN A C 1
ATOM 1481 O O . GLN A 1 186 ? -19.443 8.900 7.183 1.00 87.12 186 GLN A 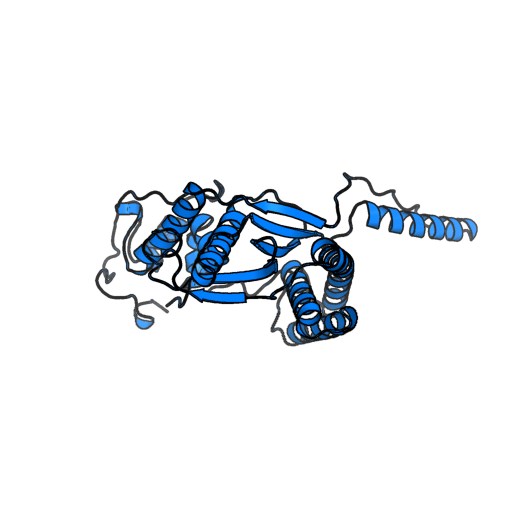O 1
ATOM 1486 N N . LEU A 1 187 ? -21.019 7.321 7.003 1.00 88.19 187 LEU A N 1
ATOM 1487 C CA . LEU A 1 187 ? -20.127 6.344 6.372 1.00 88.19 187 LEU A CA 1
ATOM 1488 C C . LEU A 1 187 ? -19.797 6.759 4.927 1.00 88.19 187 LEU A C 1
ATOM 1490 O O . LEU A 1 187 ? -20.637 7.370 4.262 1.00 88.19 187 LEU A O 1
ATOM 1494 N N . PRO A 1 188 ? -18.597 6.424 4.419 1.00 90.38 188 PRO A N 1
ATOM 1495 C CA . PRO A 1 188 ? -18.291 6.610 3.006 1.00 90.38 188 PRO A CA 1
ATOM 1496 C C . PRO A 1 188 ? -19.133 5.653 2.147 1.00 90.38 188 PRO A C 1
ATOM 1498 O O . PRO A 1 188 ? -19.492 4.564 2.596 1.00 90.38 188 PRO A O 1
ATOM 1501 N N . GLU A 1 189 ? -19.392 6.017 0.890 1.00 89.00 189 GLU A N 1
ATOM 1502 C CA . GLU A 1 189 ? -20.136 5.168 -0.055 1.00 89.00 189 GLU A CA 1
ATOM 1503 C C . GLU A 1 189 ? -19.404 3.851 -0.333 1.00 89.00 189 GLU A C 1
ATOM 1505 O O . GLU A 1 189 ? -20.015 2.787 -0.442 1.00 89.00 189 GLU A O 1
ATOM 1510 N N . LYS A 1 190 ? -18.077 3.922 -0.469 1.00 88.69 190 LYS A N 1
ATOM 1511 C CA . LYS A 1 190 ? -17.214 2.764 -0.708 1.00 88.69 190 LYS A CA 1
ATOM 1512 C C . LYS A 1 190 ? -15.766 3.059 -0.333 1.00 88.69 190 LYS A C 1
ATOM 1514 O O . LYS A 1 190 ? -15.336 4.214 -0.278 1.00 88.69 190 LYS A O 1
ATOM 1519 N N . PHE A 1 191 ? -15.005 1.989 -0.135 1.00 91.75 191 PHE A N 1
ATOM 1520 C CA . PHE A 1 191 ? -13.554 2.039 -0.007 1.00 91.75 191 PHE A CA 1
ATOM 1521 C C . PHE A 1 191 ? -12.917 1.367 -1.227 1.00 91.75 191 PHE A C 1
ATOM 1523 O O . PHE A 1 191 ? -13.318 0.267 -1.605 1.00 91.75 191 PHE A O 1
ATOM 1530 N N . VAL A 1 192 ? -11.931 2.006 -1.851 1.00 91.62 192 VAL A N 1
ATOM 1531 C CA . VAL A 1 192 ? -11.281 1.508 -3.067 1.00 91.62 192 VAL A CA 1
ATOM 1532 C C . VAL A 1 192 ? -9.792 1.325 -2.820 1.00 91.62 192 VAL A C 1
ATOM 1534 O O . VAL A 1 192 ? -9.049 2.283 -2.613 1.00 91.62 192 VAL A O 1
ATOM 1537 N N . PHE A 1 193 ? -9.332 0.080 -2.906 1.00 91.50 193 PHE A N 1
ATOM 1538 C CA . PHE A 1 193 ? -7.907 -0.191 -3.022 1.00 91.50 193 PHE A CA 1
ATOM 1539 C C . PHE A 1 193 ? -7.493 -0.083 -4.483 1.00 91.50 193 PHE A C 1
ATOM 1541 O O . PHE A 1 193 ? -7.970 -0.839 -5.330 1.00 91.50 193 PHE A O 1
ATOM 1548 N N . VAL A 1 194 ? -6.579 0.833 -4.773 1.00 91.88 194 VAL A N 1
ATOM 1549 C CA . VAL A 1 194 ? -6.028 1.019 -6.114 1.00 91.88 194 VAL A CA 1
ATOM 1550 C C . VAL A 1 194 ? -4.697 0.287 -6.172 1.00 91.88 194 VAL A C 1
ATOM 1552 O O . VAL A 1 194 ? -3.675 0.753 -5.667 1.00 91.88 194 VAL A O 1
ATOM 1555 N N . GLU A 1 195 ? -4.706 -0.910 -6.747 1.00 92.31 195 GLU A N 1
ATOM 1556 C CA . GLU A 1 195 ? -3.531 -1.769 -6.792 1.00 92.31 195 GLU A CA 1
ATOM 1557 C C . GLU A 1 195 ? -2.739 -1.585 -8.085 1.00 92.31 195 GLU A C 1
ATOM 1559 O O . GLU A 1 195 ? -3.266 -1.763 -9.185 1.00 92.31 195 GLU A O 1
ATOM 1564 N N . MET A 1 196 ? -1.441 -1.327 -7.956 1.00 92.50 196 MET A N 1
ATOM 1565 C CA . MET A 1 196 ? -0.540 -1.055 -9.074 1.00 92.50 196 MET A CA 1
ATOM 1566 C C . MET A 1 196 ? 0.603 -2.067 -9.112 1.00 92.50 196 MET A C 1
ATOM 1568 O O . MET A 1 196 ? 1.290 -2.287 -8.110 1.00 92.50 196 MET A O 1
ATOM 1572 N N . LEU A 1 197 ? 0.821 -2.695 -10.269 1.00 91.38 197 LEU A N 1
ATOM 1573 C CA . LEU A 1 197 ? 1.872 -3.700 -10.427 1.00 91.38 197 LEU A CA 1
ATOM 1574 C C . LEU A 1 197 ? 3.253 -3.049 -10.509 1.00 91.38 197 LEU A C 1
ATOM 1576 O O . LEU A 1 197 ? 3.544 -2.282 -11.424 1.00 91.38 197 LEU A O 1
ATOM 1580 N N . ARG A 1 198 ? 4.150 -3.437 -9.596 1.00 89.00 198 ARG A N 1
ATOM 1581 C CA . ARG A 1 198 ? 5.563 -3.025 -9.661 1.00 89.00 198 ARG A CA 1
ATOM 1582 C C . ARG A 1 198 ? 6.393 -3.830 -10.649 1.00 89.00 198 ARG A C 1
ATOM 1584 O O . ARG A 1 198 ? 7.499 -3.416 -10.978 1.00 89.00 198 ARG A O 1
ATOM 1591 N N . LEU A 1 199 ? 5.922 -5.002 -11.070 1.00 88.25 199 LEU A N 1
ATOM 1592 C CA . LEU A 1 199 ? 6.633 -5.867 -12.014 1.00 88.25 199 LEU A CA 1
ATOM 1593 C C . LEU A 1 199 ? 6.175 -5.611 -13.457 1.00 88.25 199 LEU A C 1
ATOM 1595 O O . LEU A 1 199 ? 5.019 -5.237 -13.651 1.00 88.25 199 LEU A O 1
ATOM 1599 N N . PRO A 1 200 ? 7.039 -5.857 -14.464 1.00 88.56 200 PRO A N 1
ATOM 1600 C CA . PRO A 1 200 ? 6.652 -5.755 -15.867 1.00 88.56 200 PRO A CA 1
ATOM 1601 C C . PRO A 1 200 ? 5.452 -6.648 -16.194 1.00 88.56 200 PRO A C 1
ATOM 1603 O O . PRO A 1 200 ? 5.443 -7.850 -15.891 1.00 88.56 200 PRO A O 1
ATOM 1606 N N . THR A 1 201 ? 4.458 -6.059 -16.847 1.00 90.56 201 THR A N 1
ATOM 1607 C CA . THR A 1 201 ? 3.306 -6.756 -17.421 1.00 90.56 201 THR A CA 1
ATOM 1608 C C . THR A 1 201 ? 3.713 -7.581 -18.646 1.00 90.56 201 THR A C 1
ATOM 1610 O O . THR A 1 201 ? 4.851 -7.529 -19.113 1.00 90.56 201 THR A O 1
ATOM 1613 N N . LEU A 1 202 ? 2.786 -8.383 -19.185 1.00 91.56 202 LEU A N 1
ATOM 1614 C CA . LEU A 1 202 ? 3.028 -9.068 -20.458 1.00 91.56 202 LEU A CA 1
ATOM 1615 C C . LEU A 1 202 ? 3.243 -8.069 -21.603 1.00 91.56 202 LEU A C 1
ATOM 1617 O O . LEU A 1 202 ? 4.074 -8.328 -22.463 1.00 91.56 202 LEU A O 1
ATOM 1621 N N . GLU A 1 203 ? 2.528 -6.943 -21.587 1.00 89.38 203 GLU A N 1
ATOM 1622 C CA . GLU A 1 203 ? 2.688 -5.860 -22.560 1.00 89.38 203 GLU A CA 1
ATOM 1623 C C . GLU A 1 203 ? 4.109 -5.287 -22.508 1.00 89.38 203 GLU A C 1
ATOM 1625 O O . GLU A 1 203 ? 4.785 -5.277 -23.529 1.00 89.38 203 GLU A O 1
ATOM 1630 N N . ASP A 1 204 ? 4.610 -4.936 -21.315 1.00 88.81 204 ASP A N 1
ATOM 1631 C CA . ASP A 1 204 ? 5.988 -4.443 -21.145 1.00 88.81 204 ASP A CA 1
ATOM 1632 C C . ASP A 1 204 ? 7.019 -5.413 -21.737 1.00 88.81 204 ASP A C 1
ATOM 1634 O O . ASP A 1 204 ? 7.928 -5.020 -22.464 1.00 88.81 204 ASP A O 1
ATOM 1638 N N . LYS A 1 205 ? 6.848 -6.708 -21.445 1.00 92.06 205 LYS A N 1
ATOM 1639 C CA . LYS A 1 205 ? 7.744 -7.761 -21.930 1.00 92.06 205 LYS A CA 1
ATOM 1640 C C . LYS A 1 205 ? 7.656 -7.940 -23.442 1.00 92.06 205 LYS A C 1
ATOM 1642 O O . LYS A 1 205 ? 8.655 -8.294 -24.059 1.00 92.06 205 LYS A O 1
ATOM 1647 N N . LEU A 1 206 ? 6.475 -7.761 -24.036 1.00 93.31 206 LEU A N 1
ATOM 1648 C CA . LEU A 1 206 ? 6.292 -7.846 -25.485 1.00 93.31 206 LEU A CA 1
ATOM 1649 C C . LEU A 1 206 ? 6.978 -6.674 -26.190 1.00 93.31 206 LEU A C 1
ATOM 1651 O O . LEU A 1 206 ? 7.705 -6.918 -27.146 1.00 93.31 206 LEU A O 1
ATOM 1655 N N . THR A 1 207 ? 6.844 -5.453 -25.671 1.00 90.81 207 THR A N 1
ATOM 1656 C CA . THR A 1 207 ? 7.559 -4.278 -26.191 1.00 90.81 207 THR A CA 1
ATOM 1657 C C . THR A 1 207 ? 9.076 -4.462 -26.107 1.00 90.81 207 THR A C 1
ATOM 1659 O O . THR A 1 207 ? 9.797 -4.220 -27.073 1.00 90.81 207 THR A O 1
ATOM 1662 N N . GLU A 1 208 ? 9.578 -4.955 -24.972 1.00 92.31 208 GLU A N 1
ATOM 1663 C CA . GLU A 1 208 ? 11.001 -5.272 -24.807 1.00 92.31 208 GLU A CA 1
ATOM 1664 C C . GLU A 1 208 ? 11.452 -6.385 -25.770 1.00 92.31 208 GLU A C 1
ATOM 1666 O O . GLU A 1 208 ? 12.524 -6.312 -26.369 1.00 92.31 208 GLU A O 1
ATOM 1671 N N . TYR A 1 209 ? 10.619 -7.411 -25.963 1.00 94.62 209 TYR A N 1
ATOM 1672 C CA . TYR A 1 209 ? 10.873 -8.482 -26.923 1.00 94.62 209 TYR A CA 1
ATOM 1673 C C . TYR A 1 209 ? 10.971 -7.964 -28.360 1.00 94.62 209 TYR A C 1
ATOM 1675 O O . TYR A 1 209 ? 11.860 -8.402 -29.084 1.00 94.62 209 TYR A O 1
ATOM 1683 N N . GLU A 1 210 ? 10.098 -7.046 -28.771 1.00 94.6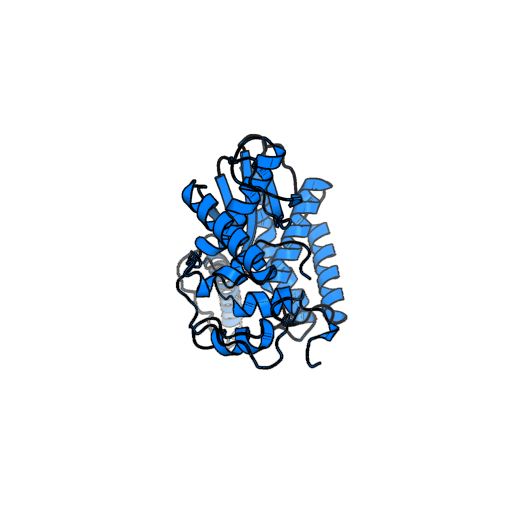2 210 GLU A N 1
ATOM 1684 C CA . GLU A 1 210 ? 10.117 -6.446 -30.109 1.00 94.62 210 GLU A CA 1
ATOM 1685 C C . GLU A 1 210 ? 11.400 -5.640 -30.348 1.00 94.62 210 GLU A C 1
ATOM 1687 O O . GLU A 1 210 ? 12.051 -5.817 -31.379 1.00 94.62 210 GLU A O 1
ATOM 1692 N N . ALA A 1 211 ? 11.830 -4.843 -29.365 1.00 93.62 211 ALA A N 1
ATOM 1693 C CA . ALA A 1 211 ? 13.099 -4.118 -29.430 1.00 93.62 211 ALA A CA 1
ATOM 1694 C C . ALA A 1 211 ? 14.307 -5.072 -29.511 1.00 93.62 211 ALA A C 1
ATOM 1696 O O . ALA A 1 211 ? 15.189 -4.909 -30.356 1.00 93.62 211 ALA A O 1
ATOM 1697 N N . ASN A 1 212 ? 14.323 -6.112 -28.674 1.00 94.62 212 ASN A N 1
ATOM 1698 C CA . ASN A 1 212 ? 15.391 -7.113 -28.666 1.00 94.62 212 ASN A CA 1
ATOM 1699 C C . ASN A 1 212 ? 15.412 -7.959 -29.944 1.00 94.62 212 ASN A C 1
ATOM 1701 O O . ASN A 1 212 ? 16.479 -8.377 -30.393 1.00 94.62 212 ASN A O 1
ATOM 1705 N N . LEU A 1 213 ? 14.248 -8.230 -30.538 1.00 95.94 213 LEU A N 1
ATOM 1706 C CA . LEU A 1 213 ? 14.142 -8.947 -31.803 1.00 95.94 213 LEU A CA 1
ATOM 1707 C C . LEU A 1 213 ? 14.762 -8.132 -32.939 1.00 95.94 213 LEU A C 1
ATOM 1709 O O . LEU A 1 213 ? 15.539 -8.691 -33.709 1.00 95.94 213 LEU A O 1
ATOM 1713 N N . LEU A 1 214 ? 14.487 -6.826 -32.992 1.00 95.44 214 LEU A N 1
ATOM 1714 C CA . LEU A 1 214 ? 15.079 -5.921 -33.977 1.00 95.44 214 LEU A CA 1
ATOM 1715 C C . LEU A 1 214 ? 16.608 -5.854 -33.843 1.00 95.44 214 LEU A C 1
ATOM 1717 O O . LEU A 1 214 ? 17.322 -5.956 -34.840 1.00 95.44 214 LEU A O 1
ATOM 1721 N N . LEU A 1 215 ? 17.121 -5.732 -32.614 1.00 95.44 215 LEU A N 1
ATOM 1722 C CA . LEU A 1 215 ? 18.564 -5.746 -32.359 1.00 95.44 215 LEU A CA 1
ATOM 1723 C C . LEU A 1 215 ? 19.197 -7.073 -32.798 1.00 95.44 215 LEU A C 1
ATOM 1725 O O . LEU A 1 215 ? 20.225 -7.085 -33.473 1.00 95.44 215 LEU A O 1
ATOM 1729 N N . TRP A 1 216 ? 18.555 -8.196 -32.472 1.00 96.38 216 TRP A N 1
ATOM 1730 C CA . TRP A 1 216 ? 19.019 -9.515 -32.891 1.00 96.38 216 TRP A CA 1
ATOM 1731 C C . TRP A 1 216 ? 19.049 -9.664 -34.420 1.00 96.38 216 TRP A C 1
ATOM 1733 O O . TRP A 1 216 ? 19.981 -10.260 -34.960 1.00 96.38 216 TRP A O 1
ATOM 1743 N N . GLU A 1 217 ? 18.065 -9.115 -35.139 1.00 96.06 217 GLU A N 1
ATOM 1744 C CA . GLU A 1 217 ? 18.047 -9.113 -36.608 1.00 96.06 217 GLU A CA 1
ATOM 1745 C C . GLU A 1 217 ? 19.230 -8.330 -37.195 1.00 96.06 217 GLU A C 1
ATOM 1747 O O . GLU A 1 217 ? 19.863 -8.807 -38.141 1.00 96.06 217 GLU A O 1
ATOM 1752 N N . GLN A 1 218 ? 19.588 -7.189 -36.596 1.00 96.31 218 GLN A N 1
ATOM 1753 C CA . GLN A 1 218 ? 20.759 -6.394 -36.986 1.00 96.31 218 GLN A CA 1
ATOM 1754 C C . GLN A 1 218 ? 22.073 -7.145 -36.729 1.00 96.31 218 GLN A C 1
ATOM 1756 O O . GLN A 1 218 ? 22.915 -7.244 -37.620 1.00 96.31 218 GLN A O 1
ATOM 1761 N N . GLN A 1 219 ? 22.226 -7.737 -35.543 1.00 95.19 219 GLN A N 1
ATOM 1762 C CA . GLN A 1 219 ? 23.415 -8.512 -35.167 1.00 95.19 219 GLN A CA 1
ATOM 1763 C C . GLN A 1 219 ? 23.594 -9.749 -36.053 1.00 95.19 219 GLN A C 1
ATOM 1765 O O . GLN A 1 219 ? 24.687 -10.029 -36.547 1.00 95.19 219 GLN A O 1
ATOM 1770 N N . LYS A 1 220 ? 22.500 -10.464 -36.336 1.00 95.75 220 LYS A N 1
ATOM 1771 C CA . LYS A 1 220 ? 22.508 -11.597 -37.264 1.00 95.75 220 LYS A CA 1
ATOM 1772 C C . LYS A 1 220 ? 22.932 -11.164 -38.671 1.00 95.75 220 LYS A C 1
ATOM 1774 O O . LYS A 1 220 ? 23.710 -11.873 -39.306 1.00 95.75 220 LYS A O 1
ATOM 1779 N N . ALA A 1 221 ? 22.430 -10.030 -39.166 1.00 94.19 221 ALA A N 1
ATOM 1780 C CA . ALA A 1 221 ? 22.815 -9.489 -40.470 1.00 94.19 221 ALA A CA 1
ATOM 1781 C C . ALA A 1 221 ? 24.300 -9.082 -40.520 1.00 94.19 221 ALA A C 1
ATOM 1783 O O . ALA A 1 221 ? 24.940 -9.251 -41.555 1.00 94.19 221 ALA A O 1
ATOM 1784 N N . ALA A 1 222 ? 24.865 -8.633 -39.394 1.00 95.75 222 ALA A N 1
ATOM 1785 C CA . ALA A 1 222 ? 26.294 -8.362 -39.230 1.00 95.75 222 ALA A CA 1
ATOM 1786 C C . ALA A 1 222 ? 27.166 -9.633 -39.099 1.00 95.75 222 ALA A C 1
ATOM 1788 O O . ALA A 1 222 ? 28.386 -9.538 -38.981 1.00 95.75 222 ALA A O 1
ATOM 1789 N N . GLY A 1 223 ? 26.567 -10.830 -39.138 1.00 94.06 223 GLY A N 1
ATOM 1790 C CA . GLY A 1 223 ? 27.274 -12.109 -39.025 1.00 94.06 223 GLY A CA 1
ATOM 1791 C C . GLY A 1 223 ? 27.571 -12.546 -37.587 1.00 94.06 223 GLY A C 1
ATOM 1792 O O . GLY A 1 223 ? 28.278 -13.537 -37.384 1.00 94.06 223 GLY A O 1
ATOM 1793 N N . GLU A 1 224 ? 27.029 -11.853 -36.583 1.00 94.19 224 GLU A N 1
ATOM 1794 C CA . GLU A 1 224 ? 27.203 -12.218 -35.180 1.00 94.19 224 GLU A CA 1
ATOM 1795 C C . GLU A 1 224 ? 26.403 -13.482 -34.828 1.00 94.19 224 GLU A C 1
ATOM 1797 O O . GLU A 1 224 ? 25.254 -13.677 -35.239 1.00 94.19 224 GLU A O 1
ATOM 1802 N N . LYS A 1 225 ? 26.999 -14.360 -34.013 1.00 91.31 225 LYS A N 1
ATOM 1803 C CA . LYS A 1 225 ? 26.342 -15.576 -33.511 1.00 91.31 225 LYS A CA 1
ATOM 1804 C C . LYS A 1 225 ? 25.638 -15.296 -32.186 1.00 91.31 225 LYS A C 1
ATOM 1806 O O . LYS A 1 225 ? 26.100 -15.712 -31.128 1.00 91.31 225 LYS A O 1
ATOM 1811 N N . VAL A 1 226 ? 24.505 -14.606 -32.264 1.00 92.19 226 VAL A N 1
ATOM 1812 C CA . VAL A 1 226 ? 23.644 -14.289 -31.115 1.00 92.19 226 VAL A CA 1
ATOM 1813 C C . VAL A 1 226 ? 22.369 -15.137 -31.107 1.00 92.19 226 VAL A C 1
ATOM 1815 O O . VAL A 1 226 ? 21.784 -15.445 -32.150 1.00 92.19 226 VAL A O 1
ATOM 1818 N N . ALA A 1 227 ? 21.924 -15.544 -29.917 1.00 93.56 227 ALA A N 1
ATOM 1819 C CA . ALA A 1 227 ? 20.712 -16.343 -29.753 1.00 93.56 227 ALA A CA 1
ATOM 1820 C C . ALA A 1 227 ? 19.451 -15.498 -29.996 1.00 93.56 227 ALA A C 1
ATOM 1822 O O . ALA A 1 227 ? 19.349 -14.376 -29.504 1.00 93.56 227 ALA A O 1
ATOM 1823 N N . LYS A 1 228 ? 18.467 -16.056 -30.717 1.00 94.62 228 LYS A N 1
ATOM 1824 C CA . LYS A 1 228 ? 17.191 -15.370 -30.958 1.00 94.62 228 LYS A CA 1
ATOM 1825 C C . LYS A 1 228 ? 16.444 -15.171 -29.633 1.00 94.62 228 LYS A C 1
ATOM 1827 O O . LYS A 1 228 ? 16.267 -16.158 -28.907 1.00 94.62 228 LYS A O 1
ATOM 1832 N N . PRO A 1 229 ? 15.949 -13.957 -29.330 1.00 94.44 229 PRO A N 1
ATOM 1833 C CA . PRO A 1 229 ? 15.146 -13.739 -28.137 1.00 94.44 229 PRO A CA 1
ATOM 1834 C C . PRO A 1 229 ? 13.874 -14.596 -28.178 1.00 94.44 229 PRO A C 1
ATOM 1836 O O . PRO A 1 229 ? 13.288 -14.845 -29.238 1.00 94.44 229 PRO A O 1
ATOM 1839 N N . ARG A 1 230 ? 13.440 -15.071 -27.008 1.00 94.25 230 ARG A N 1
ATOM 1840 C CA . ARG A 1 230 ? 12.214 -15.867 -26.866 1.00 94.25 230 ARG A CA 1
ATOM 1841 C C . ARG A 1 230 ? 11.022 -14.948 -26.650 1.00 94.25 230 ARG A C 1
ATOM 1843 O O . ARG A 1 230 ? 11.080 -14.059 -25.806 1.00 94.25 230 ARG A O 1
ATOM 1850 N N . LYS A 1 231 ? 9.932 -15.202 -27.378 1.00 94.50 231 LYS A N 1
ATOM 1851 C CA . LYS A 1 231 ? 8.691 -14.444 -27.207 1.00 94.50 231 LYS A CA 1
ATOM 1852 C C . LYS A 1 231 ? 8.115 -14.715 -25.810 1.00 94.50 231 LYS A C 1
ATOM 1854 O O . LYS A 1 231 ? 7.940 -15.886 -25.462 1.00 94.50 231 LYS A O 1
ATOM 1859 N N . PRO A 1 232 ? 7.815 -13.679 -25.014 1.00 93.75 232 PRO A N 1
ATOM 1860 C CA . PRO A 1 232 ? 7.205 -13.861 -23.708 1.00 93.75 232 PRO A CA 1
ATOM 1861 C C . PRO A 1 232 ? 5.776 -14.396 -23.851 1.00 93.75 232 PRO A C 1
ATOM 1863 O O . PRO A 1 232 ? 5.032 -14.027 -24.760 1.00 93.75 232 PRO A O 1
ATOM 1866 N N . THR A 1 233 ? 5.393 -15.270 -22.925 1.00 92.50 233 THR A N 1
ATOM 1867 C CA . THR A 1 233 ? 4.072 -15.905 -22.866 1.00 92.50 233 THR A CA 1
ATOM 1868 C C . THR A 1 233 ? 3.436 -15.667 -21.502 1.00 92.50 233 THR A C 1
ATOM 1870 O O . THR A 1 233 ? 4.134 -15.637 -20.489 1.00 92.50 233 THR A O 1
ATOM 1873 N N . GLY A 1 234 ? 2.112 -15.544 -21.444 1.00 87.88 234 GLY A N 1
ATOM 1874 C CA . GLY A 1 234 ? 1.382 -15.405 -20.186 1.00 87.88 234 GLY A CA 1
ATOM 1875 C C . GLY A 1 234 ? -0.029 -14.872 -20.390 1.00 87.88 234 GLY A C 1
ATOM 1876 O O . GLY A 1 234 ? -0.439 -14.594 -21.515 1.00 87.88 234 GLY A O 1
ATOM 1877 N N . LYS A 1 235 ? -0.771 -14.716 -19.291 1.00 86.62 235 LYS A N 1
ATOM 1878 C CA . LYS A 1 235 ? -2.049 -13.997 -19.308 1.00 86.62 235 LYS A CA 1
ATOM 1879 C C . LYS A 1 235 ? -1.782 -12.493 -19.178 1.00 86.62 235 LYS A C 1
ATOM 1881 O O . LYS A 1 235 ? -1.009 -12.118 -18.288 1.00 86.62 235 LYS A O 1
ATOM 1886 N N . PRO A 1 236 ? -2.395 -11.640 -20.017 1.00 88.44 236 PRO A N 1
ATOM 1887 C CA . PRO A 1 236 ? -2.313 -10.200 -19.834 1.00 88.44 236 PRO A CA 1
ATOM 1888 C C . PRO A 1 236 ? -2.924 -9.827 -18.481 1.00 88.44 236 PRO A C 1
ATOM 1890 O O . PRO A 1 236 ? -3.932 -10.396 -18.058 1.00 88.44 236 PRO A O 1
ATOM 1893 N N . LYS A 1 237 ? -2.277 -8.893 -17.788 1.00 89.06 237 LYS A N 1
ATOM 1894 C CA . LYS A 1 237 ? -2.764 -8.308 -16.538 1.00 89.06 237 LYS A CA 1
ATOM 1895 C C . LYS A 1 237 ? -2.771 -6.793 -16.710 1.00 89.06 237 LYS A C 1
ATOM 1897 O O . LYS A 1 237 ? -1.811 -6.282 -17.293 1.00 89.06 237 LYS A O 1
ATOM 1902 N N . PRO A 1 238 ? -3.805 -6.089 -16.225 1.00 91.19 238 PRO A N 1
ATOM 1903 C CA . PRO A 1 238 ? -3.794 -4.635 -16.251 1.00 91.19 238 PRO A CA 1
ATOM 1904 C C . PRO A 1 238 ? -2.673 -4.112 -15.342 1.00 91.19 238 PRO A C 1
ATOM 1906 O O . PRO A 1 238 ? -2.253 -4.805 -14.418 1.00 91.19 238 PRO A O 1
ATOM 1909 N N . ARG A 1 239 ? -2.165 -2.907 -15.616 1.00 90.94 239 ARG A N 1
ATOM 1910 C CA . ARG A 1 239 ? -1.137 -2.249 -14.781 1.00 90.94 239 ARG A CA 1
ATOM 1911 C C . ARG A 1 239 ? -1.698 -1.781 -13.440 1.00 90.94 239 ARG A C 1
ATOM 1913 O O . ARG A 1 239 ? -0.976 -1.740 -12.443 1.00 90.94 239 ARG A O 1
ATOM 1920 N N . LEU A 1 240 ? -2.983 -1.441 -13.445 1.00 93.00 240 LEU A N 1
ATOM 1921 C CA . LEU A 1 240 ? -3.754 -0.952 -12.316 1.00 93.00 240 LEU A CA 1
ATOM 1922 C C . LEU A 1 240 ? -5.086 -1.704 -12.258 1.00 93.00 240 LEU A C 1
ATOM 1924 O O . LEU A 1 240 ? -5.704 -1.943 -13.295 1.00 93.00 240 LEU A O 1
ATOM 1928 N N . ARG A 1 241 ? -5.530 -2.069 -11.054 1.00 92.38 241 ARG A N 1
ATOM 1929 C CA . ARG A 1 241 ? -6.907 -2.515 -10.818 1.00 92.38 241 ARG A CA 1
ATOM 1930 C C . ARG A 1 241 ? -7.491 -1.823 -9.598 1.00 92.38 241 ARG A C 1
ATOM 1932 O O . ARG A 1 241 ? -6.790 -1.604 -8.611 1.00 92.38 241 ARG A O 1
ATOM 1939 N N . GLU A 1 242 ? -8.778 -1.527 -9.670 1.00 92.62 242 GLU A N 1
ATOM 1940 C CA . GLU A 1 242 ? -9.560 -1.138 -8.506 1.00 92.62 242 GLU A CA 1
ATOM 1941 C C . GLU A 1 242 ? -10.130 -2.381 -7.837 1.00 92.62 242 GLU A C 1
ATOM 1943 O O . GLU A 1 242 ? -10.676 -3.275 -8.487 1.00 92.62 242 GLU A O 1
ATOM 1948 N N . MET A 1 243 ? -10.024 -2.413 -6.519 1.00 90.69 243 MET A N 1
ATOM 1949 C CA . MET A 1 243 ? -10.714 -3.371 -5.681 1.00 90.69 243 MET A CA 1
ATOM 1950 C C . MET A 1 243 ? -11.636 -2.602 -4.748 1.00 90.69 243 MET A C 1
ATOM 1952 O O . MET A 1 243 ? -11.193 -1.955 -3.798 1.00 90.69 243 MET A O 1
ATOM 1956 N N . VAL A 1 244 ? -12.926 -2.665 -5.060 1.00 89.94 244 VAL A N 1
ATOM 1957 C CA . VAL A 1 244 ? -13.974 -2.002 -4.291 1.00 89.94 244 VAL A CA 1
ATOM 1958 C C . VAL A 1 244 ? -14.371 -2.898 -3.126 1.00 89.94 244 VAL A C 1
ATOM 1960 O O . VAL A 1 244 ? -14.734 -4.056 -3.326 1.00 89.94 244 VAL A O 1
ATOM 1963 N N . ILE A 1 245 ? -14.310 -2.350 -1.917 1.00 86.31 245 ILE A N 1
ATOM 1964 C CA . ILE A 1 245 ? -14.844 -2.967 -0.709 1.00 86.31 245 ILE A CA 1
ATOM 1965 C C . ILE A 1 245 ? -16.147 -2.256 -0.363 1.00 86.31 245 ILE A C 1
ATOM 1967 O O . ILE A 1 245 ? -16.160 -1.059 -0.060 1.00 86.31 245 ILE A O 1
ATOM 1971 N N . THR A 1 246 ? -17.243 -3.006 -0.434 1.00 79.69 246 THR A N 1
ATOM 1972 C CA . THR A 1 246 ? -18.531 -2.613 0.133 1.00 79.69 246 THR A CA 1
ATOM 1973 C C . THR A 1 246 ? -18.480 -2.809 1.641 1.00 79.69 246 THR A C 1
ATOM 1975 O O . THR A 1 246 ? -17.911 -3.791 2.110 1.00 79.69 246 THR A O 1
ATOM 1978 N N . LEU A 1 247 ? -19.037 -1.857 2.390 1.00 78.00 247 LEU A N 1
ATOM 1979 C CA . LEU A 1 247 ? -19.016 -1.850 3.850 1.00 78.00 247 LEU A CA 1
ATOM 1980 C C . LEU A 1 247 ? -20.371 -2.312 4.376 1.00 78.00 247 LEU A C 1
ATOM 1982 O O . LEU A 1 247 ? -21.325 -1.541 4.447 1.00 78.00 247 LEU A O 1
ATOM 1986 N N . GLU A 1 248 ? -20.457 -3.588 4.724 1.00 76.81 248 GLU A N 1
ATOM 1987 C CA . GLU A 1 248 ? -21.667 -4.189 5.278 1.00 76.81 248 GLU A CA 1
ATOM 1988 C C . GLU A 1 248 ? -21.632 -4.167 6.811 1.00 76.81 248 GLU A C 1
ATOM 1990 O O . GLU A 1 248 ? -20.578 -4.295 7.437 1.00 76.81 248 GLU A O 1
ATOM 1995 N N . GLU A 1 249 ? -22.801 -4.046 7.446 1.00 77.81 249 GLU A N 1
ATOM 1996 C CA . GLU A 1 249 ? -22.913 -3.911 8.907 1.00 77.81 249 GLU A CA 1
ATOM 1997 C C . GLU A 1 249 ? -22.223 -5.061 9.665 1.00 77.81 249 GLU A C 1
ATOM 1999 O O . GLU A 1 249 ? -21.563 -4.848 10.685 1.00 77.81 249 GLU A O 1
ATOM 2004 N N . TRP A 1 250 ? -22.323 -6.294 9.159 1.00 74.69 250 TRP A N 1
ATOM 2005 C CA . TRP A 1 250 ? -21.682 -7.447 9.793 1.00 74.69 250 TRP A CA 1
ATOM 2006 C C . TRP A 1 250 ? -20.150 -7.373 9.735 1.00 74.69 250 TRP A C 1
ATOM 2008 O O . TRP A 1 250 ? -19.493 -7.814 10.676 1.00 74.69 250 TRP A O 1
ATOM 2018 N N . GLN A 1 251 ? -19.569 -6.783 8.685 1.00 78.62 251 GLN A N 1
ATOM 2019 C CA . GLN A 1 251 ? -18.118 -6.627 8.559 1.00 78.62 251 GLN A CA 1
ATOM 2020 C C . GLN A 1 251 ? -17.589 -5.647 9.605 1.00 78.62 251 GLN A C 1
ATOM 2022 O O . GLN A 1 251 ? -16.567 -5.900 10.243 1.00 78.62 251 GLN A O 1
ATOM 2027 N N . ILE A 1 252 ? -18.331 -4.558 9.824 1.00 80.19 252 ILE A N 1
ATOM 2028 C CA . ILE A 1 252 ? -18.048 -3.580 10.875 1.00 80.19 252 ILE A CA 1
ATOM 2029 C C . ILE A 1 252 ? -18.069 -4.269 12.243 1.00 80.19 252 ILE A C 1
ATOM 2031 O O . ILE A 1 252 ? -17.106 -4.159 13.004 1.00 80.19 252 ILE A O 1
ATOM 2035 N N . LYS A 1 253 ? -19.114 -5.058 12.526 1.00 78.12 253 LYS A N 1
ATOM 2036 C CA . LYS A 1 253 ? -19.224 -5.828 13.776 1.00 78.12 253 LYS A CA 1
ATOM 2037 C C . LYS A 1 253 ? -18.054 -6.793 13.972 1.00 78.12 253 LYS A C 1
ATOM 2039 O O . LYS A 1 253 ? -17.503 -6.853 15.068 1.00 78.12 253 LYS A O 1
ATOM 2044 N N . VAL A 1 254 ? -17.640 -7.507 12.923 1.00 80.38 254 VAL A N 1
ATOM 2045 C CA . VAL A 1 254 ? -16.498 -8.435 12.965 1.00 80.38 254 VAL A CA 1
ATOM 2046 C C . VAL A 1 254 ? -15.195 -7.714 13.317 1.00 80.38 254 VAL A C 1
ATOM 2048 O O . VAL A 1 254 ? -14.479 -8.151 14.217 1.00 80.38 254 VAL A O 1
ATOM 2051 N N . VAL A 1 255 ? -14.891 -6.594 12.656 1.00 84.06 255 VAL A N 1
ATOM 2052 C CA . VAL A 1 255 ? -13.656 -5.833 12.918 1.00 84.06 255 VAL A CA 1
ATOM 2053 C C . VAL A 1 255 ? -13.670 -5.216 14.317 1.00 84.06 255 VAL A C 1
ATOM 2055 O O . VAL A 1 255 ? -12.661 -5.266 15.020 1.00 84.06 255 VAL A O 1
ATOM 2058 N N . MET A 1 256 ? -14.815 -4.705 14.769 1.00 83.56 256 MET A N 1
ATOM 2059 C CA . MET A 1 256 ? -14.962 -4.191 16.133 1.00 83.56 256 MET A CA 1
ATOM 2060 C C . MET A 1 256 ? -14.804 -5.293 17.186 1.00 83.56 256 MET A C 1
ATOM 2062 O O . MET A 1 256 ? -14.171 -5.065 18.217 1.00 83.56 256 MET A O 1
ATOM 2066 N N . GLN A 1 257 ? -15.298 -6.505 16.916 1.00 81.56 257 GLN A N 1
ATOM 2067 C CA . GLN A 1 257 ? -15.083 -7.655 17.793 1.00 81.56 257 GLN A CA 1
ATOM 2068 C C . GLN A 1 257 ? -13.604 -8.059 17.854 1.00 81.56 257 GLN A C 1
ATOM 2070 O O . GLN A 1 257 ? -13.110 -8.366 18.936 1.00 81.56 257 GLN A O 1
ATOM 2075 N N . LEU A 1 258 ? -12.877 -8.018 16.731 1.00 85.19 258 LEU A N 1
ATOM 2076 C CA . LEU A 1 258 ? -11.427 -8.249 16.717 1.00 85.19 258 LEU A CA 1
ATOM 2077 C C . LEU A 1 258 ? -10.689 -7.221 17.576 1.00 85.19 258 LEU A C 1
ATOM 2079 O O . LEU A 1 258 ? -9.861 -7.595 18.402 1.00 85.19 258 LEU A O 1
ATOM 2083 N N . ILE A 1 259 ? -11.023 -5.936 17.433 1.00 87.31 259 ILE A N 1
ATOM 2084 C CA . ILE A 1 259 ? -10.438 -4.874 18.258 1.00 87.31 259 ILE A CA 1
ATOM 2085 C C . ILE A 1 259 ? -10.740 -5.115 19.738 1.00 87.31 259 ILE A C 1
ATOM 2087 O O . ILE A 1 259 ? -9.831 -5.038 20.563 1.00 87.31 259 ILE A O 1
ATOM 2091 N N . LYS A 1 260 ? -11.990 -5.450 20.077 1.00 85.12 260 LYS A N 1
ATOM 2092 C CA . LYS A 1 260 ? -12.377 -5.766 21.453 1.00 85.12 260 LYS A CA 1
ATOM 2093 C C . LYS A 1 260 ? -11.590 -6.952 22.010 1.00 85.12 260 LYS A C 1
ATOM 2095 O O . LYS A 1 260 ? -11.090 -6.857 23.122 1.00 85.12 260 LYS A O 1
ATOM 2100 N N . ASN A 1 261 ? -11.458 -8.034 21.250 1.00 85.00 261 ASN A N 1
ATOM 2101 C CA . ASN A 1 261 ? -10.701 -9.212 21.666 1.00 85.00 261 ASN A CA 1
ATOM 2102 C C . ASN A 1 261 ? -9.232 -8.863 21.947 1.00 85.00 261 ASN A C 1
ATOM 2104 O O . ASN A 1 261 ? -8.716 -9.226 22.999 1.00 85.00 261 ASN A O 1
ATOM 2108 N N . ILE A 1 262 ? -8.590 -8.094 21.059 1.00 87.19 262 ILE A N 1
ATOM 2109 C CA . ILE A 1 262 ? -7.215 -7.615 21.263 1.00 87.19 262 ILE A CA 1
ATOM 2110 C C . ILE A 1 262 ? -7.119 -6.800 22.554 1.00 87.19 262 ILE A C 1
ATOM 2112 O O . ILE A 1 262 ? -6.243 -7.040 23.375 1.00 87.19 262 ILE A O 1
ATOM 2116 N N . VAL A 1 263 ? -8.013 -5.828 22.735 1.00 86.06 263 VAL A N 1
ATOM 2117 C CA . VAL A 1 263 ? -8.032 -4.961 23.918 1.00 86.06 263 VAL A CA 1
ATOM 2118 C C . VAL A 1 263 ? -8.217 -5.778 25.196 1.00 86.06 263 VAL A C 1
ATOM 2120 O O . VAL A 1 263 ? -7.468 -5.581 26.146 1.00 86.06 263 VAL A O 1
ATOM 2123 N N . ASP A 1 264 ? -9.187 -6.687 25.226 1.00 84.69 264 ASP A N 1
ATOM 2124 C CA . ASP A 1 264 ? -9.480 -7.524 26.389 1.00 84.69 264 ASP A CA 1
ATOM 2125 C C . ASP A 1 264 ? -8.270 -8.402 26.755 1.00 84.69 264 ASP A C 1
ATOM 2127 O O . ASP A 1 264 ? -7.870 -8.453 27.917 1.00 84.69 264 ASP A O 1
ATOM 2131 N N . GLU A 1 265 ? -7.622 -9.026 25.767 1.00 84.94 265 GLU A N 1
ATOM 2132 C CA . GLU A 1 265 ? -6.404 -9.813 25.994 1.00 84.94 265 GLU A CA 1
ATOM 2133 C C . GLU A 1 265 ? -5.228 -8.981 26.497 1.00 84.94 265 GLU A C 1
ATOM 2135 O O . GLU A 1 265 ? -4.477 -9.431 27.361 1.00 84.94 265 GLU A O 1
ATOM 2140 N N . LEU A 1 266 ? -5.057 -7.759 25.984 1.00 81.75 266 LEU A N 1
ATOM 2141 C CA . LEU A 1 266 ? -4.033 -6.837 26.478 1.00 81.75 266 LEU A CA 1
ATOM 2142 C C . LEU A 1 266 ? -4.292 -6.398 27.928 1.00 81.75 266 LEU A C 1
ATOM 2144 O O . LEU A 1 266 ? -3.352 -5.984 28.603 1.00 81.75 266 LEU A O 1
ATOM 2148 N N . HIS A 1 267 ? -5.531 -6.524 28.410 1.00 80.12 267 HIS A N 1
ATOM 2149 C CA . HIS A 1 267 ? -5.912 -6.341 29.812 1.00 80.12 267 HIS A CA 1
ATOM 2150 C C . HIS A 1 267 ? -5.908 -7.650 30.624 1.00 80.12 267 HIS A C 1
ATOM 2152 O O . HIS A 1 267 ? -6.386 -7.663 31.755 1.00 80.12 267 HIS A O 1
ATOM 2158 N N . GLY A 1 268 ? -5.371 -8.744 30.076 1.00 74.88 268 GLY A N 1
ATOM 2159 C CA . GLY A 1 268 ? -5.209 -10.017 30.785 1.00 74.88 268 GLY A CA 1
ATOM 2160 C C . GLY A 1 268 ? -6.399 -10.973 30.686 1.00 74.88 268 GLY A C 1
ATOM 2161 O O . GLY A 1 268 ? -6.358 -12.048 31.280 1.00 74.88 268 GLY A O 1
ATOM 2162 N N . ILE A 1 269 ? -7.444 -10.641 29.920 1.00 77.38 269 ILE A N 1
ATOM 2163 C CA . ILE A 1 269 ? -8.594 -11.534 29.734 1.00 77.38 269 ILE A CA 1
ATOM 2164 C C . ILE A 1 269 ? -8.212 -12.688 28.802 1.00 77.38 269 ILE A C 1
ATOM 2166 O O . ILE A 1 269 ? -7.815 -12.481 27.654 1.00 77.38 269 ILE A O 1
ATOM 2170 N N . ASN A 1 270 ? -8.403 -13.925 29.263 1.00 72.81 270 ASN A N 1
ATOM 2171 C CA . ASN A 1 270 ? -8.246 -15.108 28.423 1.00 72.81 270 ASN A CA 1
ATOM 2172 C C . ASN A 1 270 ? -9.515 -15.353 27.593 1.00 72.81 270 ASN A C 1
ATOM 2174 O O . ASN A 1 270 ? -10.407 -16.106 27.987 1.00 72.81 270 ASN A O 1
ATOM 2178 N N . ILE A 1 271 ? -9.579 -14.749 26.406 1.00 75.81 271 ILE A N 1
ATOM 2179 C CA . ILE A 1 271 ? -10.751 -14.876 25.527 1.00 75.81 271 ILE A CA 1
ATOM 2180 C C . ILE A 1 271 ? -11.037 -16.324 25.089 1.00 75.81 271 ILE A C 1
ATOM 2182 O O . ILE A 1 271 ? -12.187 -16.649 24.802 1.00 75.81 271 ILE A O 1
ATOM 2186 N N . MET A 1 272 ? -10.018 -17.194 25.050 1.00 69.44 272 MET A N 1
ATOM 2187 C CA . MET A 1 272 ? -10.169 -18.595 24.643 1.00 69.44 272 MET A CA 1
ATOM 2188 C C . MET A 1 272 ? -10.795 -19.418 25.767 1.00 69.44 272 MET A C 1
ATOM 2190 O O . MET A 1 272 ? -11.709 -20.196 25.507 1.00 69.44 272 MET A O 1
ATOM 2194 N N . ALA A 1 273 ? -10.361 -19.200 27.014 1.00 68.75 273 ALA A N 1
ATOM 2195 C CA . ALA A 1 273 ? -10.974 -19.823 28.189 1.00 68.75 273 ALA A CA 1
ATOM 2196 C C . ALA A 1 273 ? -12.426 -19.373 28.390 1.00 68.75 273 ALA A C 1
ATOM 2198 O O . ALA A 1 273 ? -13.255 -20.145 28.862 1.00 68.75 273 ALA A O 1
ATOM 2199 N N . GLU A 1 274 ? -12.759 -18.153 27.971 1.00 75.38 274 GLU A N 1
ATOM 2200 C CA . GLU A 1 274 ? -14.142 -17.676 27.940 1.00 75.38 274 GLU A CA 1
ATOM 2201 C C . GLU A 1 274 ? -14.958 -18.202 26.744 1.00 75.38 274 GLU A C 1
ATOM 2203 O O . GLU A 1 274 ? -16.118 -17.826 26.570 1.00 75.38 274 GLU A O 1
ATOM 2208 N N . GLY A 1 275 ? -14.376 -19.055 25.893 1.00 68.12 275 GLY A N 1
ATOM 2209 C CA . GLY A 1 275 ? -15.053 -19.640 24.736 1.00 68.12 275 GLY A CA 1
ATOM 2210 C C . GLY A 1 275 ? -15.386 -18.631 23.634 1.00 68.12 275 GLY A C 1
ATOM 2211 O O . GLY A 1 275 ? -16.229 -18.908 22.777 1.00 68.12 275 GLY A O 1
ATOM 2212 N N . ARG A 1 276 ? -14.755 -17.450 23.632 1.00 70.88 276 ARG A N 1
ATOM 2213 C CA . ARG A 1 276 ? -15.000 -16.429 22.613 1.00 70.88 276 ARG A CA 1
ATOM 2214 C C . ARG A 1 276 ? -14.267 -16.806 21.332 1.00 70.88 276 ARG A C 1
ATOM 2216 O O . ARG A 1 276 ? -13.051 -16.989 21.318 1.00 70.88 276 ARG A O 1
ATOM 2223 N N . ALA A 1 277 ? -15.008 -16.883 20.232 1.00 67.25 277 ALA A N 1
ATOM 2224 C CA . ALA A 1 277 ? -14.418 -17.124 18.925 1.00 67.25 277 ALA A CA 1
ATOM 2225 C C . ALA A 1 277 ? -13.531 -15.943 18.500 1.00 67.25 277 ALA A C 1
ATOM 2227 O O . ALA A 1 277 ? -13.884 -14.777 18.699 1.00 67.25 277 ALA A O 1
ATOM 2228 N N . ILE A 1 278 ? -12.405 -16.250 17.856 1.00 66.88 278 ILE A N 1
ATOM 2229 C CA . ILE A 1 278 ? -11.632 -15.266 17.098 1.00 66.88 278 ILE A CA 1
ATOM 2230 C C . ILE A 1 278 ? -12.262 -15.213 15.707 1.00 66.88 278 ILE A C 1
ATOM 2232 O O . ILE A 1 278 ? -12.236 -16.230 15.007 1.00 66.88 278 ILE A O 1
ATOM 2236 N N . PRO A 1 279 ? -12.862 -14.081 15.299 1.00 64.38 279 PRO A N 1
ATOM 2237 C CA . PRO A 1 279 ? -13.437 -13.964 13.971 1.00 64.38 279 PRO A CA 1
ATOM 2238 C C . PRO A 1 279 ? -12.377 -14.266 12.916 1.00 64.38 279 PRO A C 1
ATOM 2240 O O . PRO A 1 279 ? -11.350 -13.593 12.830 1.00 64.38 279 PRO A O 1
ATOM 2243 N N . ASN A 1 280 ? -12.617 -15.314 12.136 1.00 57.34 280 ASN A N 1
ATOM 2244 C CA . ASN A 1 280 ? -11.668 -15.747 11.134 1.00 57.34 280 ASN A CA 1
ATOM 2245 C C . ASN A 1 280 ? -11.795 -14.856 9.895 1.00 57.34 280 ASN A C 1
ATOM 2247 O O . ASN A 1 280 ? -12.824 -14.873 9.221 1.00 57.34 280 ASN A O 1
ATOM 2251 N N . LEU A 1 281 ? -10.746 -14.088 9.601 1.00 56.88 281 LEU A N 1
ATOM 2252 C CA . LEU A 1 281 ? -10.652 -13.316 8.364 1.00 56.88 281 LEU A CA 1
ATOM 2253 C C . LEU A 1 281 ? -10.086 -14.170 7.218 1.00 56.88 281 LEU A C 1
ATOM 2255 O O . LEU A 1 281 ? -10.519 -14.025 6.082 1.00 56.88 281 LEU A O 1
ATOM 2259 N N . THR A 1 282 ? -9.177 -15.115 7.491 1.00 48.97 282 THR A N 1
ATOM 2260 C CA . THR A 1 282 ? -8.697 -16.098 6.501 1.00 48.97 282 THR A CA 1
ATOM 2261 C C . THR A 1 282 ? -8.280 -17.428 7.156 1.00 48.97 282 THR A C 1
ATOM 2263 O O . THR A 1 282 ? -7.559 -17.410 8.150 1.00 48.97 282 THR A O 1
ATOM 2266 N N . PRO A 1 283 ? -8.615 -18.609 6.592 1.00 38.78 283 PRO A N 1
ATOM 2267 C CA . PRO A 1 283 ? -8.419 -19.915 7.253 1.00 38.78 283 PRO A CA 1
ATOM 2268 C C . PRO A 1 283 ? -6.972 -20.409 7.465 1.00 38.78 283 PRO A C 1
ATOM 2270 O O . PRO A 1 283 ? -6.770 -21.610 7.622 1.00 38.78 283 PRO A O 1
ATOM 2273 N N . LYS A 1 284 ? -5.943 -19.563 7.369 1.00 40.38 284 LYS A N 1
ATOM 2274 C CA . LYS A 1 284 ? -4.639 -19.992 6.841 1.00 40.38 284 LYS A CA 1
ATOM 2275 C C . LYS A 1 284 ? -3.443 -19.985 7.801 1.00 40.38 284 LYS A C 1
ATOM 2277 O O . LYS A 1 284 ? -2.347 -19.752 7.316 1.00 40.38 284 LYS A O 1
ATOM 2282 N N . TYR A 1 285 ? -3.588 -20.302 9.091 1.00 39.19 285 TYR A N 1
ATOM 2283 C CA . TYR A 1 285 ? -2.416 -20.538 9.959 1.00 39.19 285 TYR A CA 1
ATOM 2284 C C . TYR A 1 285 ? -2.640 -21.688 10.960 1.00 39.19 285 TYR A C 1
ATOM 2286 O O . TYR A 1 285 ? -3.719 -21.837 11.529 1.00 39.19 285 TYR A O 1
ATOM 2294 N N . SER A 1 286 ? -1.629 -22.554 11.095 1.00 36.19 286 SER A N 1
ATOM 2295 C CA . SER A 1 286 ? -1.645 -23.822 11.841 1.00 36.19 286 SER A CA 1
ATOM 2296 C C . SER A 1 286 ? -1.409 -23.633 13.345 1.00 36.19 286 SER A C 1
ATOM 2298 O O . SER A 1 286 ? -0.565 -22.842 13.753 1.00 36.19 286 SER A O 1
ATOM 2300 N N . ALA A 1 287 ? -2.137 -24.404 14.156 1.00 40.50 287 ALA A N 1
ATOM 2301 C CA . ALA A 1 287 ? -2.315 -24.233 15.600 1.00 40.50 287 ALA A CA 1
ATOM 2302 C C . ALA A 1 287 ? -1.097 -24.542 16.505 1.00 40.50 287 ALA A C 1
ATOM 2304 O O . ALA A 1 287 ? -1.109 -24.151 17.668 1.00 40.50 287 ALA A O 1
ATOM 2305 N N . GLU A 1 288 ? -0.048 -25.208 16.014 1.00 42.03 288 GLU A N 1
ATOM 2306 C CA . GLU A 1 288 ? 0.971 -25.841 16.880 1.00 42.03 288 GLU A CA 1
ATOM 2307 C C . GLU A 1 288 ? 1.955 -24.883 17.577 1.00 42.03 288 GLU A C 1
ATOM 2309 O O . GLU A 1 288 ? 2.600 -25.278 18.537 1.00 42.03 288 GLU A O 1
ATOM 2314 N N . GLY A 1 289 ? 2.064 -23.616 17.169 1.00 46.25 289 GLY A N 1
ATOM 2315 C CA . GLY A 1 289 ? 2.955 -22.667 17.854 1.00 46.25 289 GLY A CA 1
ATOM 2316 C C . GLY A 1 289 ? 2.315 -21.921 19.038 1.00 46.25 289 GLY A C 1
ATOM 2317 O O . GLY A 1 289 ? 3.011 -21.388 19.909 1.00 46.25 289 GLY A O 1
ATOM 2318 N N . TRP A 1 290 ? 0.988 -21.786 19.045 1.00 47.12 290 TRP A N 1
ATOM 2319 C CA . TRP A 1 290 ? 0.290 -20.815 19.897 1.00 47.12 290 TRP A CA 1
ATOM 2320 C C . TRP A 1 290 ? 0.373 -21.157 21.394 1.00 47.12 290 TRP A C 1
ATOM 2322 O O . TRP A 1 290 ? 0.468 -20.260 22.230 1.00 47.12 290 TRP A O 1
ATOM 2332 N N . GLU A 1 291 ? 0.414 -22.446 21.724 1.00 50.81 291 GLU A N 1
ATOM 2333 C CA . GLU A 1 291 ? 0.483 -22.955 23.097 1.00 50.81 291 GLU A CA 1
ATOM 2334 C C . GLU A 1 291 ? 1.784 -22.559 23.819 1.00 50.81 291 GLU A C 1
ATOM 2336 O O . GLU A 1 291 ? 1.749 -21.938 24.889 1.00 50.81 291 GLU A O 1
ATOM 2341 N N . ASP A 1 292 ? 2.933 -22.829 23.194 1.00 49.16 292 ASP A N 1
ATOM 2342 C CA . ASP A 1 292 ? 4.259 -22.475 23.719 1.00 49.16 292 ASP A CA 1
ATOM 2343 C C . ASP A 1 292 ? 4.438 -20.954 23.831 1.00 49.16 292 ASP A C 1
ATOM 2345 O O . ASP A 1 292 ? 5.050 -20.418 24.766 1.00 49.16 292 ASP A O 1
ATOM 2349 N N . PHE A 1 293 ? 3.853 -20.228 22.879 1.00 47.72 293 PHE A N 1
ATOM 2350 C CA . PHE A 1 293 ? 3.877 -18.776 22.853 1.00 47.72 293 PHE A CA 1
ATOM 2351 C C . PHE A 1 293 ? 3.092 -18.161 24.027 1.00 47.72 293 PHE A C 1
ATOM 2353 O O . PHE A 1 293 ? 3.626 -17.333 24.765 1.00 47.72 293 PHE A O 1
ATOM 2360 N N . CYS A 1 294 ? 1.845 -18.577 24.252 1.00 50.78 294 CYS A N 1
ATOM 2361 C CA . CYS A 1 294 ? 1.036 -18.058 25.357 1.00 50.78 294 CYS A CA 1
ATOM 2362 C C . CYS A 1 294 ? 1.621 -18.394 26.725 1.00 50.78 294 CYS A C 1
ATOM 2364 O O . CYS A 1 294 ? 1.671 -17.528 27.598 1.00 50.78 294 CYS A O 1
ATOM 2366 N N . THR A 1 295 ? 2.148 -19.605 26.887 1.00 54.72 295 THR A N 1
ATOM 2367 C CA . THR A 1 295 ? 2.770 -20.029 28.144 1.00 54.72 295 THR A CA 1
ATOM 2368 C C . THR A 1 295 ? 4.007 -19.188 28.480 1.00 54.72 295 THR A C 1
ATOM 2370 O O . THR A 1 295 ? 4.268 -18.906 29.650 1.00 54.72 295 THR A O 1
ATOM 2373 N N . SER A 1 296 ? 4.760 -18.743 27.466 1.00 51.34 296 SER A N 1
ATOM 2374 C CA . SER A 1 296 ? 5.943 -17.893 27.657 1.00 51.34 296 SER A CA 1
ATOM 2375 C C . SER A 1 296 ? 5.631 -16.401 27.824 1.00 51.34 296 SER A C 1
ATOM 2377 O O . SER A 1 296 ? 6.399 -15.712 28.490 1.00 51.34 296 SER A O 1
ATOM 2379 N N . VAL A 1 297 ? 4.529 -15.897 27.254 1.00 48.84 297 VAL A N 1
ATOM 2380 C CA . VAL A 1 297 ? 4.226 -14.450 27.206 1.00 48.84 297 VAL A CA 1
ATOM 2381 C C . VAL A 1 297 ? 3.091 -14.025 28.133 1.00 48.84 297 VAL A C 1
ATOM 2383 O O . VAL A 1 297 ? 3.169 -12.960 28.737 1.00 48.84 297 VAL A O 1
ATOM 2386 N N . LEU A 1 298 ? 2.040 -14.832 28.247 1.00 51.53 298 LEU A N 1
ATOM 2387 C CA . LEU A 1 298 ? 0.875 -14.548 29.090 1.00 51.53 298 LEU A CA 1
ATOM 2388 C C . LEU A 1 298 ? 0.977 -15.233 30.461 1.00 51.53 298 LEU A C 1
ATOM 2390 O O . LEU A 1 298 ? 0.164 -14.975 31.341 1.00 51.53 298 LEU A O 1
ATOM 2394 N N . GLY A 1 299 ? 1.972 -16.109 30.649 1.00 52.81 299 GLY A N 1
ATOM 2395 C CA . GLY A 1 299 ? 2.169 -16.857 31.891 1.00 52.81 299 GLY A CA 1
ATOM 2396 C C . GLY A 1 299 ? 1.139 -17.967 32.117 1.00 52.81 299 GLY A C 1
ATOM 2397 O O . GLY A 1 299 ? 1.120 -18.556 33.197 1.00 52.81 299 GLY A O 1
ATOM 2398 N N . TYR A 1 300 ? 0.306 -18.272 31.118 1.00 52.81 300 TYR A N 1
ATOM 2399 C CA . TYR A 1 300 ? -0.673 -19.353 31.168 1.00 52.81 300 TYR A CA 1
ATOM 2400 C C . TYR A 1 300 ? -0.871 -20.018 29.799 1.00 52.81 300 TYR A C 1
ATOM 2402 O O . TYR A 1 300 ? -0.684 -19.397 28.750 1.00 52.81 300 TYR A O 1
ATOM 2410 N N . ASN A 1 301 ? -1.281 -21.283 29.815 1.00 54.88 301 ASN A N 1
ATOM 2411 C CA . ASN A 1 301 ? -1.661 -22.038 28.631 1.00 54.88 301 ASN A CA 1
ATOM 2412 C C . ASN A 1 301 ? -3.127 -21.715 28.251 1.00 54.88 301 ASN A C 1
ATOM 2414 O O . ASN A 1 301 ? -4.034 -21.825 29.080 1.00 54.88 301 ASN A O 1
ATOM 2418 N N . PRO A 1 302 ? -3.393 -21.284 27.007 1.00 46.41 302 PRO A N 1
ATOM 2419 C CA . PRO A 1 302 ? -4.685 -20.747 26.594 1.00 46.41 302 PRO A CA 1
ATOM 2420 C C . PRO A 1 302 ? -5.725 -21.839 26.311 1.00 46.41 302 PRO A C 1
ATOM 2422 O O . PRO A 1 302 ? -6.904 -21.516 26.190 1.00 46.41 302 PRO A O 1
ATOM 2425 N N . TYR A 1 303 ? -5.307 -23.102 26.189 1.00 45.56 303 TYR A N 1
ATOM 2426 C CA . TYR A 1 303 ? -6.177 -24.232 25.861 1.00 45.56 303 TYR A CA 1
ATOM 2427 C C . TYR A 1 303 ? -6.677 -24.970 27.097 1.00 45.56 303 TYR A C 1
ATOM 2429 O O . TYR A 1 303 ? -7.810 -25.444 27.109 1.00 45.56 303 TYR A O 1
ATOM 2437 N N . ASN A 1 304 ? -5.847 -25.059 28.133 1.00 53.12 304 ASN A N 1
ATOM 2438 C CA . ASN A 1 304 ? -6.179 -25.775 29.363 1.00 53.12 304 ASN A CA 1
ATOM 2439 C C . ASN A 1 304 ? -6.245 -24.856 30.601 1.00 53.12 304 ASN A C 1
ATOM 2441 O O . ASN A 1 304 ? -6.644 -25.308 31.671 1.00 53.12 304 ASN A O 1
ATOM 2445 N N . GLY A 1 305 ? -5.892 -23.573 30.462 1.00 50.31 305 GLY A N 1
ATOM 2446 C CA . GLY A 1 305 ? -5.912 -22.596 31.550 1.00 50.31 305 GLY A CA 1
ATOM 2447 C C . GLY A 1 305 ? -4.785 -22.764 32.573 1.00 50.31 305 GLY A C 1
ATOM 2448 O O . GLY A 1 305 ? -4.819 -22.101 33.608 1.00 50.31 305 GLY A O 1
ATOM 2449 N N . GLU A 1 306 ? -3.797 -23.630 32.325 1.00 51.44 306 GLU A N 1
ATOM 2450 C CA . GLU A 1 306 ? -2.700 -23.869 33.263 1.00 51.44 306 GLU A CA 1
ATOM 2451 C C . GLU A 1 306 ? -1.805 -22.636 33.380 1.00 51.44 306 GLU A C 1
ATOM 2453 O O . GLU A 1 306 ? -1.122 -22.238 32.439 1.00 51.44 306 GLU A O 1
ATOM 2458 N N . VAL A 1 307 ? -1.797 -22.034 34.565 1.00 52.53 307 VAL A N 1
ATOM 2459 C CA . VAL A 1 307 ? -0.926 -20.912 34.917 1.00 52.53 307 VAL A CA 1
ATOM 2460 C C . VAL A 1 307 ? 0.435 -21.459 35.349 1.00 52.53 307 VAL A C 1
ATOM 2462 O O . VAL A 1 307 ? 0.515 -22.375 36.171 1.00 52.53 307 VAL A O 1
ATOM 2465 N N . ARG A 1 308 ? 1.529 -20.894 34.828 1.00 51.28 308 ARG A N 1
ATOM 2466 C CA . ARG A 1 308 ? 2.884 -21.291 35.230 1.00 51.28 308 ARG A CA 1
ATOM 2467 C C . ARG A 1 308 ? 3.094 -20.994 36.725 1.00 51.28 308 ARG A C 1
ATOM 2469 O O . ARG A 1 308 ? 2.752 -19.894 37.167 1.00 51.28 308 ARG A O 1
ATOM 2476 N N . PRO A 1 309 ? 3.709 -21.898 37.511 1.00 45.03 309 PRO A N 1
ATOM 2477 C CA . PRO A 1 309 ? 4.053 -21.607 38.900 1.00 45.03 309 PRO A CA 1
ATOM 2478 C C . PRO A 1 309 ? 4.921 -20.341 38.984 1.00 45.03 309 PRO A C 1
ATOM 2480 O O . PRO A 1 309 ? 6.020 -20.308 38.434 1.00 45.03 309 PRO A O 1
ATOM 2483 N N . GLY A 1 310 ? 4.409 -19.293 39.638 1.00 52.09 310 GLY A N 1
ATOM 2484 C CA . GLY A 1 310 ? 5.080 -17.992 39.775 1.00 52.09 310 GLY A CA 1
ATOM 2485 C C . GLY A 1 310 ? 4.625 -16.887 38.809 1.00 52.09 310 GLY A C 1
ATOM 2486 O O . GLY A 1 310 ? 5.115 -15.766 38.931 1.00 52.09 310 GLY A O 1
ATOM 2487 N N . ALA A 1 311 ? 3.690 -17.147 37.888 1.00 47.44 311 ALA A N 1
ATOM 2488 C CA . ALA A 1 311 ? 3.114 -16.101 37.041 1.00 47.44 311 ALA A CA 1
ATOM 2489 C C . ALA A 1 311 ? 2.199 -15.167 37.858 1.00 47.44 311 ALA A C 1
ATOM 2491 O O . ALA A 1 311 ? 1.301 -15.618 38.571 1.00 47.44 311 ALA A O 1
ATOM 2492 N N . ARG A 1 312 ? 2.423 -13.850 37.764 1.00 48.25 312 ARG A N 1
ATOM 2493 C CA . ARG A 1 312 ? 1.597 -12.830 38.429 1.00 48.25 312 ARG A CA 1
ATOM 2494 C C . ARG A 1 312 ? 0.376 -12.516 37.563 1.00 48.25 312 ARG A C 1
ATOM 2496 O O . ARG A 1 312 ? 0.429 -11.628 36.725 1.00 48.25 312 ARG A O 1
ATOM 2503 N N . VAL A 1 313 ? -0.712 -13.258 37.758 1.00 45.44 313 VAL A N 1
ATOM 2504 C CA . VAL A 1 313 ? -1.958 -13.107 36.973 1.00 45.44 313 VAL A CA 1
ATOM 2505 C C . VAL A 1 313 ? -2.696 -11.793 37.294 1.00 45.44 313 VAL A C 1
ATOM 2507 O O . VAL A 1 313 ? -3.444 -11.288 36.464 1.00 45.44 313 VAL A O 1
ATOM 2510 N N . ASP A 1 314 ? -2.405 -11.180 38.448 1.00 42.88 314 ASP A N 1
ATOM 2511 C CA . ASP A 1 314 ? -3.143 -10.019 38.972 1.00 42.88 314 ASP A CA 1
ATOM 2512 C C . ASP A 1 314 ? -2.368 -8.689 38.894 1.00 42.88 314 ASP A C 1
ATOM 2514 O O . ASP A 1 314 ? -2.768 -7.689 39.495 1.00 42.88 314 ASP A O 1
ATOM 2518 N N . GLN A 1 315 ? -1.232 -8.653 38.191 1.00 38.72 315 GLN A N 1
ATOM 2519 C CA . GLN A 1 315 ? -0.444 -7.431 38.005 1.00 38.72 315 GLN A CA 1
ATOM 2520 C C . GLN A 1 315 ? -0.228 -7.162 36.513 1.00 38.72 315 GLN A C 1
ATOM 2522 O O . GLN A 1 315 ? -0.011 -8.104 35.751 1.00 38.72 315 GLN A O 1
ATOM 2527 N N . PRO A 1 316 ? -0.261 -5.891 36.066 1.00 40.03 316 PRO A N 1
ATOM 2528 C CA . PRO A 1 316 ? 0.177 -5.552 34.720 1.00 40.03 316 PRO A CA 1
ATOM 2529 C C . PRO A 1 316 ? 1.599 -6.077 34.528 1.00 40.03 316 PRO A C 1
ATOM 2531 O O . PRO A 1 316 ? 2.464 -5.769 35.344 1.00 40.03 316 PRO A O 1
ATOM 2534 N N . ILE A 1 317 ? 1.840 -6.844 33.464 1.00 41.00 317 ILE A N 1
ATOM 2535 C CA . ILE A 1 317 ? 3.188 -7.311 33.129 1.00 41.00 317 ILE A CA 1
ATOM 2536 C C . ILE A 1 317 ? 4.072 -6.075 32.932 1.00 41.00 317 ILE A C 1
ATOM 2538 O O . ILE A 1 317 ? 3.848 -5.282 32.008 1.00 41.00 317 ILE A O 1
ATOM 2542 N N . THR A 1 318 ? 5.050 -5.883 33.817 1.00 39.12 318 THR A N 1
ATOM 2543 C CA . THR A 1 318 ? 6.034 -4.808 33.689 1.00 39.12 318 THR A CA 1
ATOM 2544 C C . THR A 1 318 ? 7.256 -5.304 32.922 1.00 39.12 318 THR A C 1
ATOM 2546 O O . THR A 1 318 ? 7.451 -6.503 32.732 1.00 39.12 318 THR A O 1
ATOM 2549 N N . VAL A 1 319 ? 8.074 -4.376 32.419 1.00 35.75 319 VAL A N 1
ATOM 2550 C CA . VAL A 1 319 ? 9.305 -4.715 31.679 1.00 35.75 319 VAL A CA 1
ATOM 2551 C C . VAL A 1 319 ? 10.268 -5.536 32.549 1.00 35.75 319 VAL A C 1
ATOM 2553 O O . VAL A 1 319 ? 10.995 -6.365 32.016 1.00 35.75 319 VAL A O 1
ATOM 2556 N N . ASP A 1 320 ? 10.202 -5.364 33.870 1.00 35.75 320 ASP A N 1
ATOM 2557 C CA . ASP A 1 320 ? 11.080 -6.010 34.849 1.00 35.75 320 ASP A CA 1
ATOM 2558 C C . ASP A 1 320 ? 10.643 -7.445 35.223 1.00 35.75 320 ASP A C 1
ATOM 2560 O O . ASP A 1 320 ? 11.398 -8.167 35.870 1.00 35.75 320 ASP A O 1
ATOM 2564 N N . ASP A 1 321 ? 9.440 -7.883 34.821 1.00 37.66 321 ASP A N 1
ATOM 2565 C CA . ASP A 1 321 ? 8.903 -9.225 35.118 1.00 37.66 321 ASP A CA 1
ATOM 2566 C C . ASP A 1 321 ? 9.276 -10.282 34.052 1.00 37.66 321 ASP A C 1
ATOM 2568 O O . ASP A 1 321 ? 8.875 -11.446 34.147 1.00 37.66 321 ASP A O 1
ATOM 2572 N N . LEU A 1 322 ? 10.028 -9.898 33.016 1.00 36.94 322 LEU A N 1
ATOM 2573 C CA . LEU A 1 322 ? 10.439 -10.782 31.924 1.00 36.94 322 LEU A CA 1
ATOM 2574 C C . LEU A 1 322 ? 11.863 -11.301 32.172 1.00 36.94 322 LEU A C 1
ATOM 2576 O O . LEU A 1 322 ? 12.725 -10.535 32.595 1.00 36.94 322 LEU A O 1
ATOM 2580 N N . PRO A 1 323 ? 12.160 -12.585 31.904 1.00 27.89 323 PRO A N 1
ATOM 2581 C CA . PRO A 1 323 ? 13.470 -13.145 32.190 1.00 27.89 323 PRO A CA 1
ATOM 2582 C C . PRO A 1 323 ? 14.477 -12.794 31.087 1.00 27.89 323 PRO A C 1
ATOM 2584 O O . PRO A 1 323 ? 14.994 -13.728 30.497 1.00 27.89 323 PRO A O 1
ATOM 2587 N N . PHE A 1 324 ? 14.724 -11.506 30.800 1.00 36.78 324 PHE A N 1
ATOM 2588 C CA . PHE A 1 324 ? 15.889 -10.977 30.061 1.00 36.78 324 PHE A CA 1
ATOM 2589 C C . PHE A 1 324 ? 16.102 -9.487 30.333 1.00 36.78 324 PHE A C 1
ATOM 2591 O O . PHE A 1 324 ? 15.214 -8.693 29.949 1.00 36.78 324 PHE A O 1
#

Secondary structure (DSSP, 8-state):
--SSB-HHHHHHHHH-HHHHIIIIIS----SEE-HHHHHHHHHHHHHHHIIIII--HHHHHHHHHHHHHHHHHTTSSEESS---HHHHHHHHHHHHHHHHHHHHHHHHHHSTTS-EEE---EEE---GGGTSPPPSS-EEE--SEEETTTTEEEEEEEESS----HHHHHHHHHHHHHHHHHHHSS--SEEEEEEEE-SPPHHHHHHHHHHHHHHHHHHHHTT---PPPPPP-S----SEEEEEE---HHHHHHHHHHHHHHHHHHTT--TTTTT-----S-S---GGGHHHHHHHHTSB-TTT--BPTT--TTS---GGGS--

Mean predicted aligned error: 10.2 Å

Radius of gyration: 23.82 Å; Cα contacts (8 Å, |Δi|>4): 456; chains: 1; bounding box: 51×47×80 Å

pLDDT: mean 79.62, std 15.8, range [27.89, 96.62]